Protein AF-A0A839JW70-F1 (afdb_monomer_lite)

pLDDT: mean 85.06, std 14.07, range [29.72, 97.31]

Secondary structure (DSSP, 8-state):
-----HHHHHHHHHHHHHHHHHHHHHHHHH---HHHHHHHHHHHHHHHHHHHHHHH-BHHHHHHHHHHHHHHHHHHHHHHHH-TT-SSS---HHHHHHHHHHHHHHHHHHHHHHHH-SSS--B-HHHHHHHHHHHHHHHHHHHHHHHHH-TTS-TTT-----SS-B-STTHHHHHHHHHHHTTSS-HHHHHHHHHHHHHTTHHHHHHHHHHTTTS-HHHHHHHHHHHHHHHHHHHHHH-GGG-BHHHHHHHHHHHHHHHHHHHHHHHHHHHHHSS-TT--TT-----------

Structure (mmCIF, N/CA/C/O backbone):
data_AF-A0A839JW70-F1
#
_entry.id   AF-A0A8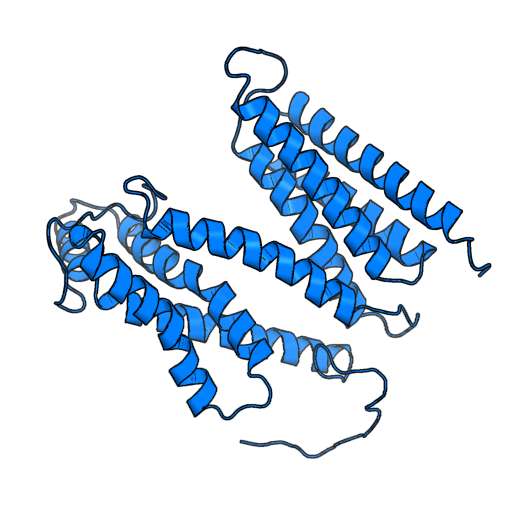39JW70-F1
#
loop_
_atom_site.group_PDB
_atom_site.id
_atom_site.type_symbol
_atom_site.label_atom_id
_atom_site.label_alt_id
_atom_site.label_comp_id
_atom_site.label_asym_id
_atom_site.label_entity_id
_atom_site.label_seq_id
_atom_site.pdbx_PDB_ins_code
_atom_site.Cartn_x
_atom_site.Cartn_y
_atom_site.Cartn_z
_atom_site.occupancy
_atom_site.B_iso_or_equiv
_atom_site.auth_seq_id
_atom_site.auth_comp_id
_atom_site.auth_asym_id
_atom_site.auth_atom_id
_atom_site.pdbx_PDB_model_num
ATOM 1 N N . MET A 1 1 ? -18.162 10.474 32.144 1.00 51.53 1 MET A N 1
ATOM 2 C CA . MET A 1 1 ? -18.052 11.049 30.786 1.00 51.53 1 MET A CA 1
ATOM 3 C C . MET A 1 1 ? -19.454 11.192 30.215 1.00 51.53 1 MET A C 1
ATOM 5 O O . MET A 1 1 ? -20.173 10.204 30.162 1.00 51.53 1 MET A O 1
ATOM 9 N N . GLN A 1 2 ? -19.886 12.413 29.899 1.00 44.72 2 GLN A N 1
ATOM 10 C CA . GLN A 1 2 ? -21.220 12.682 29.351 1.00 44.72 2 GLN A CA 1
ATOM 11 C C . GLN A 1 2 ? -21.237 12.255 27.878 1.00 44.72 2 GLN A C 1
ATOM 13 O O . GLN A 1 2 ? -20.408 12.720 27.097 1.00 44.72 2 GLN A O 1
ATOM 18 N N . ARG A 1 3 ? -22.146 11.348 27.505 1.00 52.59 3 ARG A N 1
ATOM 19 C CA . ARG A 1 3 ? -22.308 10.886 26.121 1.00 52.59 3 ARG A CA 1
ATOM 20 C C . ARG A 1 3 ? -22.764 12.084 25.281 1.00 52.59 3 ARG A C 1
ATOM 22 O O . ARG A 1 3 ? -23.887 12.556 25.452 1.00 52.59 3 ARG A O 1
ATOM 29 N N . ARG A 1 4 ? -21.869 12.628 24.451 1.00 64.06 4 ARG A N 1
ATOM 30 C CA . ARG A 1 4 ? -22.200 13.730 23.536 1.00 64.06 4 ARG A CA 1
ATOM 31 C C . ARG A 1 4 ? -23.299 13.289 22.577 1.00 64.06 4 ARG A C 1
ATOM 33 O O . ARG A 1 4 ? -23.389 12.114 22.225 1.00 64.06 4 ARG A O 1
ATOM 40 N N . THR A 1 5 ? -24.142 14.228 22.161 1.00 72.44 5 THR A N 1
ATOM 41 C CA . THR A 1 5 ? -25.184 13.930 21.175 1.00 72.44 5 THR A CA 1
ATOM 42 C C . THR A 1 5 ? -24.539 13.628 19.820 1.00 72.44 5 THR A C 1
ATOM 44 O O . THR A 1 5 ? -23.489 14.183 19.490 1.00 72.44 5 THR A O 1
ATOM 47 N N . ASN A 1 6 ? -25.174 12.782 19.004 1.00 75.81 6 ASN A N 1
ATOM 48 C CA . ASN A 1 6 ? -24.667 12.422 17.669 1.00 75.81 6 ASN A CA 1
ATOM 49 C C . ASN A 1 6 ? -24.365 13.660 16.797 1.00 75.81 6 ASN A C 1
ATOM 51 O O . ASN A 1 6 ? -23.415 13.660 16.018 1.00 75.81 6 ASN A O 1
ATOM 55 N N . ILE A 1 7 ? -25.117 14.750 16.994 1.00 79.88 7 ILE A N 1
ATOM 56 C CA . ILE A 1 7 ? -24.915 16.039 16.317 1.00 79.88 7 ILE A CA 1
ATOM 57 C C . ILE A 1 7 ? -23.560 16.661 16.687 1.00 79.88 7 ILE A C 1
ATOM 59 O O . ILE A 1 7 ? -22.832 17.115 15.811 1.00 79.88 7 ILE A O 1
ATOM 63 N N . GLN A 1 8 ? -23.182 16.653 17.969 1.00 86.12 8 GLN A N 1
ATOM 64 C CA . GLN A 1 8 ? -21.904 17.216 18.419 1.00 86.12 8 GLN A CA 1
ATOM 65 C C . GLN A 1 8 ? -20.706 16.446 17.851 1.00 86.12 8 GLN A C 1
ATOM 67 O O . GLN A 1 8 ? -19.696 17.054 17.502 1.00 86.12 8 GLN A O 1
ATOM 72 N N . VAL A 1 9 ? -20.823 15.120 17.742 1.00 86.06 9 VAL A N 1
ATOM 73 C CA . VAL A 1 9 ? -19.782 14.265 17.155 1.00 86.06 9 VAL A CA 1
ATOM 74 C C . VAL A 1 9 ? -19.648 14.535 15.655 1.00 86.06 9 VAL A C 1
ATOM 76 O O . VAL A 1 9 ? -18.539 14.766 15.181 1.00 86.06 9 VAL A O 1
ATOM 79 N N . SER A 1 10 ? -20.763 14.610 14.921 1.00 89.81 10 SER A N 1
ATOM 80 C CA . SER A 1 10 ? -20.747 14.925 13.487 1.00 89.81 10 SER A CA 1
ATOM 81 C C . SER A 1 10 ? -20.140 16.300 13.196 1.00 89.81 10 SER A C 1
ATOM 83 O O . SER A 1 10 ? -19.299 16.425 12.307 1.00 89.81 10 SER A O 1
ATOM 85 N N . SER A 1 11 ? -20.518 17.334 13.954 1.00 92.38 11 SER A N 1
ATOM 86 C CA . SER A 1 11 ? -19.951 18.679 13.788 1.00 92.38 11 SER A CA 1
ATOM 87 C C . SER A 1 11 ? -18.450 18.708 14.078 1.00 92.38 11 SER A C 1
ATOM 89 O O . SER A 1 11 ? -17.699 19.397 13.390 1.00 92.38 11 SER A O 1
ATOM 91 N N . MET A 1 12 ? -17.994 17.934 15.066 1.00 92.56 12 MET A N 1
ATOM 92 C CA . MET A 1 12 ? -16.574 17.812 15.389 1.00 92.56 12 MET A CA 1
ATOM 93 C C . MET A 1 12 ? -15.779 17.136 14.267 1.00 92.56 12 MET A C 1
ATOM 95 O O . MET A 1 12 ? -14.689 17.604 13.944 1.00 92.56 12 MET A O 1
ATOM 99 N N . ILE A 1 13 ? -16.321 16.081 13.648 1.00 94.12 13 ILE A N 1
ATOM 100 C CA . ILE A 1 13 ? -15.693 15.412 12.497 1.00 94.12 13 ILE A CA 1
ATOM 101 C C . ILE A 1 13 ? -15.487 16.409 11.357 1.00 94.12 13 ILE A C 1
ATOM 103 O O . ILE A 1 13 ? -14.380 16.515 10.829 1.00 94.12 13 ILE A O 1
ATOM 107 N N . ILE A 1 14 ? -16.523 17.177 11.011 1.00 94.94 14 ILE A N 1
ATOM 108 C CA . ILE A 1 14 ? -16.453 18.174 9.937 1.00 94.94 14 ILE A CA 1
ATOM 109 C C . ILE A 1 14 ? -15.406 19.242 10.267 1.00 94.94 14 ILE A C 1
ATOM 111 O O . ILE A 1 14 ? -14.529 19.515 9.449 1.00 94.94 14 ILE A O 1
ATOM 115 N N . LEU A 1 15 ? -15.451 19.806 11.477 1.00 96.00 15 LEU A N 1
ATOM 116 C CA . LEU A 1 15 ? -14.529 20.858 11.905 1.00 96.00 15 LEU A CA 1
ATOM 117 C C . LEU A 1 15 ? -13.069 20.395 11.867 1.00 96.00 15 LEU A C 1
ATOM 119 O O . LEU A 1 15 ? -12.219 21.097 11.322 1.00 96.00 15 LEU A O 1
ATOM 123 N N . LEU A 1 16 ? -12.776 19.211 12.412 1.00 96.19 16 LEU A N 1
ATOM 124 C CA . LEU A 1 16 ? -11.417 18.673 12.411 1.00 96.19 16 LEU A CA 1
ATOM 125 C C . LEU A 1 16 ? -10.952 18.320 10.999 1.00 96.19 16 LEU A C 1
ATOM 127 O O . LEU A 1 16 ? -9.794 18.549 10.680 1.00 96.19 16 LEU A O 1
ATOM 131 N N . SER A 1 17 ? -11.842 17.843 10.129 1.00 96.88 17 SER A N 1
ATOM 132 C CA . SER A 1 17 ? -11.479 17.558 8.738 1.00 96.88 17 SER A CA 1
ATOM 133 C C . SER A 1 17 ? -11.143 18.829 7.955 1.00 96.88 17 SER A C 1
ATOM 135 O O . SER A 1 17 ? -10.157 18.850 7.221 1.00 96.88 17 SER A O 1
ATOM 137 N N . ILE A 1 18 ? -11.919 19.906 8.137 1.00 96.19 18 ILE A N 1
ATOM 138 C CA . ILE A 1 18 ? -11.628 21.219 7.536 1.00 96.19 18 ILE A CA 1
ATOM 139 C C . ILE A 1 18 ? -10.280 21.739 8.040 1.00 96.19 18 ILE A C 1
ATOM 141 O O . ILE A 1 18 ? -9.459 22.178 7.237 1.00 96.19 18 ILE A O 1
ATOM 145 N N . LEU A 1 19 ? -10.033 21.653 9.351 1.00 96.88 19 LEU A N 1
ATOM 146 C CA . LEU A 1 19 ? -8.768 22.066 9.956 1.00 96.88 19 LEU A CA 1
ATOM 147 C C . LEU A 1 19 ? -7.580 21.293 9.365 1.00 96.88 19 LEU A C 1
ATOM 149 O O . LEU A 1 19 ? -6.588 21.908 8.977 1.00 96.88 19 LEU A O 1
ATOM 153 N N . THR A 1 20 ? -7.695 19.968 9.251 1.00 97.31 20 THR A N 1
ATOM 154 C CA . THR A 1 20 ? -6.671 19.107 8.648 1.00 97.31 20 THR A CA 1
ATOM 155 C C . THR A 1 20 ? -6.370 19.521 7.215 1.00 97.31 20 THR A C 1
ATOM 157 O O . THR A 1 20 ? -5.212 19.778 6.892 1.00 97.31 20 THR A O 1
ATOM 160 N N . ILE A 1 21 ? -7.394 19.637 6.366 1.00 96.69 21 ILE A N 1
ATOM 161 C CA . ILE A 1 21 ? -7.220 20.002 4.955 1.00 96.69 21 ILE A CA 1
ATOM 162 C C . ILE A 1 21 ? -6.595 21.391 4.823 1.00 96.69 21 ILE A C 1
ATOM 164 O O . ILE A 1 21 ? -5.654 21.567 4.049 1.00 96.69 21 ILE A O 1
ATOM 168 N N . LEU A 1 22 ? -7.066 22.365 5.604 1.00 96.06 22 LEU A N 1
ATOM 169 C CA . LEU A 1 22 ? -6.528 23.720 5.578 1.00 96.06 22 LEU A CA 1
ATOM 170 C C . LEU A 1 22 ? -5.039 23.709 5.927 1.00 96.06 22 LEU A C 1
ATOM 172 O O . LEU A 1 22 ? -4.236 24.232 5.161 1.00 96.06 22 LEU A O 1
ATOM 176 N N . ILE A 1 23 ? -4.650 23.066 7.030 1.00 96.31 23 ILE A N 1
ATOM 177 C CA . ILE A 1 23 ? -3.244 22.994 7.445 1.00 96.31 23 ILE A CA 1
ATOM 178 C C . ILE A 1 23 ? -2.396 22.278 6.387 1.00 96.31 23 ILE A C 1
ATOM 180 O O . ILE A 1 23 ? -1.310 22.755 6.058 1.00 96.31 23 ILE A O 1
ATOM 184 N N . GLN A 1 24 ? -2.881 21.170 5.823 1.00 95.81 24 GLN A N 1
ATOM 185 C CA . GLN A 1 24 ? -2.153 20.388 4.820 1.00 95.81 24 GLN A CA 1
ATOM 186 C C . GLN A 1 24 ? -1.870 21.193 3.551 1.00 95.81 24 GLN A C 1
ATOM 188 O O . GLN A 1 24 ? -0.721 21.267 3.115 1.00 95.81 24 GLN A O 1
ATOM 193 N N . PHE A 1 25 ? -2.887 21.841 2.980 1.00 93.38 25 PHE A N 1
ATOM 194 C CA . PHE A 1 25 ? -2.728 22.583 1.729 1.00 93.38 25 PHE A CA 1
ATOM 195 C C . PHE A 1 25 ? -2.092 23.966 1.921 1.00 93.38 25 PHE A C 1
ATOM 197 O O . PHE A 1 25 ? -1.374 24.425 1.036 1.00 93.38 25 PHE A O 1
ATOM 204 N N . VAL A 1 26 ? -2.238 24.596 3.093 1.00 93.56 26 VAL A N 1
ATOM 205 C CA . VAL A 1 26 ? -1.434 25.775 3.463 1.00 93.56 26 VAL A CA 1
ATOM 206 C C . VAL A 1 26 ? 0.042 25.394 3.568 1.00 93.56 26 VAL A C 1
ATOM 208 O O . VAL A 1 26 ? 0.897 26.069 3.002 1.00 93.56 26 VAL A O 1
ATOM 211 N N . THR A 1 27 ? 0.356 24.277 4.226 1.00 93.25 27 THR A N 1
ATOM 212 C CA . THR A 1 27 ? 1.735 23.774 4.301 1.00 93.25 27 THR A CA 1
ATOM 213 C C . THR A 1 27 ? 2.285 23.470 2.910 1.00 93.25 27 THR A C 1
ATOM 215 O O . THR A 1 27 ? 3.408 23.853 2.594 1.00 93.25 27 THR A O 1
ATOM 218 N N . TYR A 1 28 ? 1.485 22.828 2.061 1.00 92.25 28 TYR A N 1
ATOM 219 C CA . TYR A 1 28 ? 1.843 22.564 0.672 1.00 92.25 28 TYR A CA 1
ATOM 220 C C . TYR A 1 28 ? 2.143 23.845 -0.120 1.00 92.25 28 TYR A C 1
ATOM 222 O O . TYR A 1 28 ? 3.075 23.869 -0.916 1.00 92.25 28 TYR A O 1
ATOM 230 N N . TYR A 1 29 ? 1.377 24.913 0.108 1.00 90.62 29 TYR A N 1
ATOM 231 C CA . TYR A 1 29 ? 1.573 26.192 -0.570 1.00 90.62 29 TYR A CA 1
ATOM 232 C C . TYR A 1 29 ? 2.870 26.900 -0.141 1.00 90.62 29 TYR A C 1
ATOM 234 O O . TYR A 1 29 ? 3.569 27.470 -0.976 1.00 90.62 29 TYR A O 1
ATOM 242 N N . PHE A 1 30 ? 3.206 26.872 1.153 1.00 90.88 30 PHE A N 1
ATOM 243 C CA . PHE A 1 30 ? 4.349 27.624 1.685 1.00 90.88 30 PHE A CA 1
ATOM 244 C C . PHE A 1 30 ? 5.687 26.878 1.625 1.00 90.88 30 PHE A C 1
ATOM 246 O O . PHE A 1 30 ? 6.734 27.522 1.537 1.00 90.88 30 PHE A O 1
ATOM 253 N N . PHE A 1 31 ? 5.690 25.546 1.698 1.00 90.19 31 PHE A N 1
ATOM 254 C CA . PHE A 1 31 ? 6.922 24.762 1.773 1.00 90.19 31 PHE A CA 1
ATOM 255 C C . PHE A 1 31 ? 7.213 24.034 0.464 1.00 90.19 31 PHE A C 1
ATOM 257 O O . PHE A 1 31 ? 6.394 23.277 -0.033 1.00 90.19 31 PHE A O 1
ATOM 264 N N . ALA A 1 32 ? 8.438 24.174 -0.046 1.00 83.81 32 ALA A N 1
ATOM 265 C CA . ALA A 1 32 ? 8.888 23.430 -1.226 1.00 83.81 32 ALA A CA 1
ATOM 266 C C . ALA A 1 32 ? 9.328 21.983 -0.911 1.00 83.81 32 ALA A C 1
ATOM 268 O O . ALA A 1 32 ? 9.420 21.148 -1.808 1.00 83.81 32 ALA A O 1
ATOM 269 N N . SER A 1 33 ? 9.641 21.672 0.354 1.00 91.62 33 SER A N 1
ATOM 270 C CA . SER A 1 33 ? 10.184 20.365 0.747 1.00 91.62 33 SER A CA 1
ATOM 271 C C . SER A 1 33 ? 9.086 19.331 0.995 1.00 91.62 33 SER A C 1
ATOM 273 O O . SER A 1 33 ? 8.290 19.469 1.928 1.00 91.62 33 SER A O 1
ATOM 275 N N . TYR A 1 34 ? 9.116 18.236 0.229 1.00 91.06 34 TYR A N 1
ATOM 276 C CA . TYR A 1 34 ? 8.180 17.113 0.362 1.00 91.06 34 TYR A CA 1
ATOM 277 C C . TYR A 1 34 ? 8.182 16.485 1.762 1.00 91.06 34 TYR A C 1
ATOM 279 O O . TYR A 1 34 ? 7.128 16.122 2.278 1.00 91.06 34 TYR A O 1
ATOM 287 N N . ILE A 1 35 ? 9.349 16.414 2.409 1.00 92.44 35 ILE A N 1
ATOM 288 C CA . ILE A 1 35 ? 9.501 15.804 3.739 1.00 92.44 35 ILE A CA 1
ATOM 289 C C . ILE A 1 35 ? 8.739 16.612 4.794 1.00 92.44 35 ILE A C 1
ATOM 291 O O . ILE A 1 35 ? 8.055 16.038 5.638 1.00 92.44 35 ILE A O 1
ATOM 295 N N . ILE A 1 36 ? 8.828 17.943 4.729 1.00 93.50 36 ILE A N 1
ATOM 296 C CA . ILE A 1 36 ? 8.153 18.838 5.678 1.00 93.50 36 ILE A CA 1
ATOM 297 C C . ILE A 1 36 ? 6.636 18.758 5.474 1.00 93.50 36 ILE A C 1
ATOM 299 O O . ILE A 1 36 ? 5.899 18.606 6.448 1.00 93.50 36 ILE A O 1
ATOM 303 N N . ILE A 1 37 ? 6.175 18.790 4.217 1.00 93.94 37 ILE A N 1
ATOM 304 C CA . ILE A 1 37 ? 4.749 18.683 3.878 1.00 93.94 37 ILE A CA 1
ATOM 305 C C . ILE A 1 37 ? 4.163 17.384 4.436 1.00 93.94 37 ILE A C 1
ATOM 307 O O . ILE A 1 37 ? 3.151 17.410 5.140 1.00 93.94 37 ILE A O 1
ATOM 311 N N . TRP A 1 38 ? 4.798 16.247 4.150 1.00 95.00 38 TRP A N 1
ATOM 312 C CA . TRP A 1 38 ? 4.330 14.943 4.614 1.00 95.00 38 TRP A CA 1
ATOM 313 C C . TRP A 1 38 ? 4.431 14.795 6.132 1.00 95.00 38 TRP A C 1
ATOM 315 O O . TRP A 1 38 ? 3.501 14.283 6.750 1.00 95.00 38 TRP A O 1
ATOM 325 N N . GLY A 1 39 ? 5.499 15.304 6.750 1.00 95.62 39 GLY A N 1
ATOM 326 C CA . GLY A 1 39 ? 5.667 15.291 8.202 1.00 95.62 39 GLY A CA 1
ATOM 327 C C . GLY A 1 39 ? 4.553 16.049 8.926 1.00 95.62 39 GLY A C 1
ATOM 328 O O . GLY A 1 39 ? 3.911 15.495 9.818 1.00 95.62 39 GLY A O 1
ATOM 329 N N . ILE A 1 40 ? 4.263 17.285 8.505 1.00 95.69 40 ILE A N 1
ATOM 330 C CA . ILE A 1 40 ? 3.178 18.088 9.090 1.00 95.69 40 ILE A CA 1
ATOM 331 C C . ILE A 1 40 ? 1.822 17.429 8.827 1.00 95.69 40 ILE A C 1
ATOM 333 O O . ILE A 1 40 ? 1.024 17.309 9.756 1.00 95.69 40 ILE A O 1
ATOM 337 N N . SER A 1 41 ? 1.583 16.942 7.602 1.00 96.31 41 SER A N 1
ATOM 338 C CA . SER A 1 41 ? 0.336 16.256 7.225 1.00 96.31 41 SER A CA 1
ATOM 339 C C . SER A 1 41 ? 0.068 15.021 8.088 1.00 96.31 41 SER A C 1
ATOM 341 O O . SER A 1 41 ? -1.070 14.781 8.494 1.00 96.31 41 SER A O 1
ATOM 343 N N . LEU A 1 42 ? 1.118 14.260 8.401 1.00 97.00 42 LEU A N 1
ATOM 344 C CA . LEU A 1 42 ? 1.040 13.085 9.259 1.00 97.00 42 LEU A CA 1
ATOM 345 C C . LEU A 1 42 ? 0.737 13.480 10.707 1.00 97.00 42 LEU A C 1
ATOM 347 O O . LEU A 1 42 ? -0.184 12.928 11.304 1.00 97.00 42 LEU A O 1
ATOM 351 N N . ILE A 1 43 ? 1.450 14.469 11.255 1.00 96.81 43 ILE A N 1
ATOM 352 C CA . ILE A 1 43 ? 1.246 14.937 12.633 1.00 96.81 43 ILE A CA 1
ATOM 353 C C . ILE A 1 43 ? -0.185 15.442 12.835 1.00 96.81 43 ILE A C 1
ATOM 355 O O . ILE A 1 43 ? -0.852 15.004 13.773 1.00 96.81 43 ILE A O 1
ATOM 359 N N . ILE A 1 44 ? -0.685 16.317 11.954 1.00 97.06 44 ILE A N 1
ATOM 360 C CA . ILE A 1 44 ? -2.045 16.855 12.096 1.00 97.06 44 ILE A CA 1
ATOM 361 C C . ILE A 1 44 ? -3.094 15.746 11.988 1.00 97.06 44 ILE A C 1
ATOM 363 O O . ILE A 1 44 ? -4.007 15.686 12.811 1.00 97.06 44 ILE A O 1
ATOM 367 N N . SER A 1 45 ? -2.919 14.803 11.054 1.00 96.50 45 SER A N 1
ATOM 368 C CA . SER A 1 45 ? -3.840 13.677 10.903 1.00 96.50 45 SER A CA 1
ATOM 369 C C . SER A 1 45 ? -3.863 12.778 12.142 1.00 96.50 45 SER A C 1
ATOM 371 O O . SER A 1 45 ? -4.937 12.345 12.557 1.00 96.50 45 SER A O 1
ATOM 373 N N . LEU A 1 46 ? -2.706 12.518 12.760 1.00 96.12 46 LEU A N 1
ATOM 374 C CA . LEU A 1 46 ? -2.615 11.728 13.991 1.00 96.12 46 LEU A CA 1
ATOM 375 C C . LEU A 1 46 ? -3.264 12.442 15.183 1.00 96.12 46 LEU A C 1
ATOM 377 O O . LEU A 1 46 ? -4.008 11.811 15.932 1.00 96.12 46 LEU A O 1
ATOM 381 N N . ILE A 1 47 ? -3.024 13.748 15.347 1.00 95.88 47 ILE A N 1
ATOM 382 C CA . ILE A 1 47 ? -3.611 14.545 16.435 1.00 95.88 47 ILE A CA 1
ATOM 383 C C . ILE A 1 47 ? -5.135 14.573 16.311 1.00 95.88 47 ILE A C 1
ATOM 385 O O . ILE A 1 47 ? -5.835 14.261 17.274 1.00 95.88 47 ILE A O 1
ATOM 389 N N . CYS A 1 48 ? -5.663 14.898 15.130 1.00 95.19 48 CYS A N 1
ATOM 390 C CA . CYS A 1 48 ? -7.104 14.945 14.895 1.00 95.19 48 CYS A CA 1
ATOM 391 C C . CYS A 1 48 ? -7.756 13.568 15.081 1.00 95.19 48 CYS A C 1
ATOM 393 O O . CYS A 1 48 ? -8.790 13.475 15.741 1.00 95.19 48 CYS A O 1
ATOM 395 N N . CYS A 1 49 ? -7.127 12.497 14.582 1.00 93.69 49 CYS A N 1
ATOM 396 C CA . CYS A 1 49 ? -7.603 11.128 14.785 1.00 93.69 49 CYS A CA 1
ATOM 397 C C . CYS A 1 49 ? -7.634 10.751 16.274 1.00 93.69 49 CYS A C 1
ATOM 399 O O . CYS A 1 49 ? -8.631 10.217 16.758 1.00 93.69 49 CYS A O 1
ATOM 401 N N . HIS A 1 50 ? -6.587 11.094 17.030 1.00 92.62 50 HIS A N 1
ATOM 402 C CA . HIS A 1 50 ? -6.538 10.845 18.468 1.00 92.62 50 HIS A CA 1
ATOM 403 C C . HIS A 1 50 ? -7.626 11.606 19.233 1.00 92.62 50 HIS A C 1
ATOM 405 O O . HIS A 1 50 ? -8.330 11.008 20.044 1.00 92.62 50 HIS A O 1
ATOM 411 N N . LEU A 1 51 ? -7.810 12.896 18.938 1.00 92.00 51 LEU A N 1
ATOM 412 C CA . LEU A 1 51 ? -8.851 13.719 19.557 1.00 92.00 51 LEU A CA 1
ATOM 413 C C . LEU A 1 51 ? -10.258 13.184 19.268 1.00 92.00 51 LEU A C 1
ATOM 415 O O . LEU A 1 51 ? -11.096 13.162 20.169 1.00 92.00 51 LEU A O 1
ATOM 419 N N . LEU A 1 52 ? -10.520 12.742 18.034 1.00 91.69 52 LEU A N 1
ATOM 420 C CA . LEU A 1 52 ? -11.803 12.145 17.656 1.00 91.69 52 LEU A CA 1
ATOM 421 C C . LEU A 1 52 ? -12.081 10.865 18.429 1.00 91.69 52 LEU A C 1
ATOM 423 O O . LEU A 1 52 ? -13.187 10.680 18.941 1.00 91.69 52 LEU A O 1
ATOM 427 N N . LEU A 1 53 ? -11.073 10.006 18.534 1.00 89.25 53 LEU A N 1
ATOM 428 C CA . LEU A 1 53 ? -11.201 8.713 19.180 1.00 89.25 53 LEU A CA 1
ATOM 429 C C . LEU A 1 53 ? -11.472 8.847 20.686 1.00 89.25 53 LEU A C 1
ATOM 431 O O . LEU A 1 53 ? -12.372 8.190 21.205 1.00 89.25 53 LEU A O 1
ATOM 435 N N . GLU A 1 54 ? -10.760 9.745 21.374 1.00 87.62 54 GLU A N 1
ATOM 436 C CA . GLU A 1 54 ? -10.960 10.009 22.809 1.00 87.62 54 GLU A CA 1
ATOM 437 C C . GLU A 1 54 ? -12.326 10.643 23.113 1.00 87.62 54 GLU A C 1
ATOM 439 O O . GLU A 1 54 ? -12.911 10.399 24.167 1.00 87.62 54 GLU A O 1
ATOM 444 N N . GLN A 1 55 ? -12.859 11.460 22.200 1.00 86.62 55 GLN A N 1
ATOM 445 C CA . GLN A 1 55 ? -14.123 12.168 22.429 1.00 86.62 55 GLN A CA 1
ATOM 446 C C . GLN A 1 55 ? -15.361 11.364 22.025 1.00 86.62 55 GLN A C 1
ATOM 448 O O . GLN A 1 55 ? -16.420 11.541 22.629 1.00 86.62 55 GLN A O 1
ATOM 453 N N . SER A 1 56 ? -15.257 10.518 20.999 1.00 85.56 56 SER A N 1
ATOM 454 C CA . SER A 1 56 ? -16.383 9.730 20.485 1.00 85.56 56 SER A CA 1
ATOM 455 C C . SER A 1 56 ? -16.488 8.336 21.098 1.00 85.56 56 SER A C 1
ATOM 457 O O . SER A 1 56 ? -17.590 7.794 21.151 1.00 85.56 56 SER A O 1
ATOM 459 N N . VAL A 1 57 ? -15.363 7.760 21.546 1.00 84.81 57 VAL A N 1
ATOM 460 C CA . VAL A 1 57 ? -15.266 6.359 21.992 1.00 84.81 57 VAL A CA 1
ATOM 461 C C . VAL A 1 57 ? -15.789 5.381 20.918 1.00 84.81 57 VAL A C 1
ATOM 463 O O . VAL A 1 57 ? -16.293 4.308 21.230 1.00 84.81 57 VAL A O 1
ATOM 466 N N . ASN A 1 58 ? -15.671 5.733 19.631 1.00 87.69 58 ASN A N 1
ATOM 467 C CA . ASN A 1 58 ? -16.049 4.858 18.520 1.00 87.69 58 ASN A CA 1
ATOM 468 C C . ASN A 1 58 ? -15.080 5.019 17.334 1.00 87.69 58 ASN A C 1
ATOM 470 O O . ASN A 1 58 ? -14.856 6.136 16.855 1.00 87.69 58 ASN A O 1
ATOM 474 N N . TYR A 1 59 ? -14.538 3.900 16.837 1.00 89.19 59 TYR A N 1
ATOM 475 C CA . TYR A 1 59 ? -13.635 3.889 15.682 1.00 89.19 59 TYR A CA 1
ATOM 476 C C . TYR A 1 59 ? -14.309 4.323 14.370 1.00 89.19 59 TYR A C 1
ATOM 478 O O . TYR A 1 59 ? -13.627 4.859 13.497 1.00 89.19 59 TYR A O 1
ATOM 486 N N . ASP A 1 60 ? -15.628 4.170 14.214 1.00 88.75 60 ASP A N 1
ATOM 487 C CA . ASP A 1 60 ? -16.348 4.599 13.004 1.00 88.75 60 ASP A CA 1
ATOM 488 C C . ASP A 1 60 ? -16.210 6.111 12.754 1.00 88.75 60 ASP A C 1
ATOM 490 O O . ASP A 1 60 ? -16.099 6.558 11.614 1.00 88.75 60 ASP A O 1
ATOM 494 N N . THR A 1 61 ? -16.085 6.916 13.812 1.00 91.62 61 THR A N 1
ATOM 495 C CA . THR A 1 61 ? -15.856 8.363 13.664 1.00 91.62 61 THR A CA 1
ATOM 496 C C . THR A 1 61 ? -14.504 8.685 13.026 1.00 91.62 61 THR A C 1
ATOM 498 O O . THR A 1 61 ? -14.401 9.620 12.229 1.00 91.62 61 THR A O 1
ATOM 501 N N . CYS A 1 62 ? -13.474 7.883 13.309 1.00 93.19 62 CYS A N 1
ATOM 502 C CA . CYS A 1 62 ? -12.167 7.996 12.669 1.00 93.19 62 CYS A CA 1
ATOM 503 C C . CYS A 1 62 ? -12.234 7.586 11.193 1.00 93.19 62 CYS A C 1
ATOM 505 O O . CYS A 1 62 ? -11.552 8.193 10.366 1.00 93.19 62 CYS A O 1
ATOM 507 N N . PHE A 1 63 ? -13.084 6.613 10.840 1.00 94.75 63 PHE A N 1
ATOM 508 C CA . PHE A 1 63 ? -13.344 6.265 9.439 1.00 94.75 63 PHE A CA 1
ATOM 509 C C . PHE A 1 63 ? -14.022 7.422 8.699 1.00 94.75 63 PHE A C 1
ATOM 511 O O . PHE A 1 63 ? -13.545 7.824 7.640 1.00 94.75 63 PHE A O 1
ATOM 518 N N . GLN A 1 64 ? -15.077 8.006 9.276 1.00 94.56 64 GLN A N 1
ATOM 519 C CA . GLN A 1 64 ? -15.787 9.155 8.697 1.00 94.56 64 GLN A CA 1
ATOM 520 C C . GLN A 1 64 ? -14.863 10.367 8.489 1.00 94.56 64 GLN A C 1
ATOM 522 O O . GLN A 1 64 ? -14.933 11.046 7.467 1.00 94.56 64 GLN A O 1
ATOM 527 N N . TYR A 1 65 ? -13.948 10.612 9.424 1.00 96.06 65 TYR A N 1
ATOM 528 C CA . TYR A 1 65 ? -12.906 11.626 9.276 1.00 96.06 65 TYR A CA 1
ATOM 529 C C . TYR A 1 65 ? -11.908 11.296 8.150 1.00 96.06 65 TYR A C 1
ATOM 531 O O . TYR A 1 65 ? -11.616 12.146 7.302 1.00 96.06 65 TYR A O 1
ATOM 539 N N . SER A 1 66 ? -11.405 10.058 8.101 1.00 96.06 66 SER A N 1
ATOM 540 C CA . SER A 1 66 ? -10.440 9.631 7.080 1.00 96.06 66 SER A CA 1
ATOM 541 C C . SER A 1 66 ? -11.038 9.695 5.673 1.00 96.06 66 SER A C 1
ATOM 543 O O . SER A 1 66 ? -10.407 10.229 4.765 1.00 96.06 66 SER A O 1
ATOM 545 N N . ILE A 1 67 ? -12.284 9.243 5.485 1.00 95.81 67 ILE A N 1
ATOM 546 C CA . ILE A 1 67 ? -12.938 9.299 4.173 1.00 95.81 67 ILE A CA 1
ATOM 547 C C . ILE A 1 67 ? -13.212 10.740 3.731 1.00 95.81 67 ILE A C 1
ATOM 549 O O . ILE A 1 67 ? -13.009 11.049 2.560 1.00 95.81 67 ILE A O 1
ATOM 553 N N . LEU A 1 68 ? -13.608 11.640 4.641 1.00 96.38 68 LEU A N 1
ATOM 554 C CA . LEU A 1 68 ? -13.870 13.040 4.295 1.00 96.38 68 LEU A CA 1
ATOM 555 C C . LEU A 1 68 ? -12.582 13.760 3.873 1.00 96.38 68 LEU A C 1
ATOM 557 O O . LEU A 1 68 ? -12.551 14.432 2.843 1.00 96.38 68 LEU A O 1
ATOM 561 N N . THR A 1 69 ? -11.504 13.588 4.641 1.00 96.50 69 THR A N 1
ATOM 562 C CA . THR A 1 69 ? -10.192 14.180 4.328 1.00 96.50 69 THR A CA 1
ATOM 563 C C . THR A 1 69 ? -9.584 13.592 3.053 1.00 96.50 69 THR A C 1
ATOM 565 O O . THR A 1 69 ? -9.102 14.341 2.202 1.00 96.50 69 THR A O 1
ATOM 568 N N . LEU A 1 70 ? -9.677 12.274 2.849 1.00 95.94 70 LEU A N 1
ATOM 569 C CA . LEU A 1 70 ? -9.269 11.631 1.601 1.00 95.94 70 LEU A CA 1
ATOM 570 C C . LEU A 1 70 ? -10.070 12.176 0.411 1.00 95.94 70 LEU A C 1
ATOM 572 O O . LEU A 1 70 ? -9.473 12.624 -0.565 1.00 95.94 70 LEU A O 1
ATOM 576 N N . PHE A 1 71 ? -11.399 12.215 0.506 1.00 95.94 71 PHE A N 1
ATOM 577 C CA . PHE A 1 71 ? -12.269 12.687 -0.570 1.00 95.94 71 PHE A CA 1
ATOM 578 C C . PHE A 1 71 ? -11.977 14.138 -0.965 1.00 95.94 71 PHE A C 1
ATOM 580 O O . PHE A 1 71 ? -11.770 14.424 -2.143 1.00 95.94 71 PHE A O 1
ATOM 587 N N . ILE A 1 72 ? -11.882 15.045 0.013 1.00 95.12 72 ILE A N 1
ATOM 588 C CA . ILE A 1 72 ? -11.570 16.456 -0.250 1.00 95.12 72 ILE A CA 1
ATOM 589 C C . ILE A 1 72 ? -10.172 16.592 -0.868 1.00 95.12 72 ILE A C 1
ATOM 591 O O . ILE A 1 72 ? -10.006 17.323 -1.843 1.00 95.12 72 ILE A O 1
ATOM 595 N N . SER A 1 73 ? -9.174 15.859 -0.360 1.00 95.00 73 SER A N 1
ATOM 596 C CA . SER A 1 73 ? -7.819 15.903 -0.925 1.00 95.00 73 SER A CA 1
ATOM 597 C C . SER A 1 73 ? -7.768 15.410 -2.375 1.00 95.00 73 SER A C 1
ATOM 599 O O . SER A 1 73 ? -7.085 16.016 -3.196 1.00 95.00 73 SER A O 1
ATOM 601 N N . LEU A 1 74 ? -8.546 14.380 -2.724 1.00 93.88 74 LEU A N 1
ATOM 602 C CA . LEU A 1 74 ? -8.652 13.880 -4.095 1.00 93.88 74 LEU A CA 1
ATOM 603 C C . LEU A 1 74 ? -9.351 14.871 -5.022 1.00 93.88 74 LEU A C 1
ATOM 605 O O . LEU A 1 74 ? -8.898 15.046 -6.149 1.00 93.88 74 LEU A O 1
ATOM 609 N N . ILE A 1 75 ? -10.405 15.554 -4.559 1.00 93.50 75 ILE A N 1
ATOM 610 C CA . ILE A 1 75 ? -11.042 16.625 -5.337 1.00 93.50 75 ILE A CA 1
ATOM 611 C C . ILE A 1 75 ? -10.020 17.711 -5.664 1.00 93.50 75 ILE A C 1
ATOM 613 O O . ILE A 1 75 ? -9.901 18.093 -6.825 1.00 93.50 75 ILE A O 1
ATOM 617 N N . ILE A 1 76 ? -9.252 18.172 -4.672 1.00 91.81 76 ILE A N 1
ATOM 618 C CA . ILE A 1 76 ? -8.233 19.205 -4.891 1.00 91.81 76 ILE A CA 1
ATOM 619 C C . ILE A 1 76 ? -7.190 18.717 -5.906 1.00 91.81 76 ILE A C 1
ATOM 621 O O . ILE A 1 76 ? -6.896 19.433 -6.856 1.00 91.81 76 ILE A O 1
ATOM 625 N N . ILE A 1 77 ? -6.701 17.479 -5.773 1.00 91.44 77 ILE A N 1
ATOM 626 C CA . ILE A 1 77 ? -5.750 16.870 -6.719 1.00 91.44 77 ILE A CA 1
ATOM 627 C C . ILE A 1 77 ? -6.306 16.856 -8.147 1.00 91.44 77 ILE A C 1
ATOM 629 O O . ILE A 1 77 ? -5.602 17.233 -9.081 1.00 91.44 77 ILE A O 1
ATOM 633 N N . VAL A 1 78 ? -7.556 16.420 -8.326 1.00 90.69 78 VAL A N 1
ATOM 634 C CA . VAL A 1 78 ? -8.199 16.330 -9.644 1.00 90.69 78 VAL A CA 1
ATOM 635 C C . VAL A 1 78 ? -8.394 17.718 -10.253 1.00 90.69 78 VAL A C 1
ATOM 637 O O . VAL A 1 78 ? -8.064 17.915 -11.420 1.00 90.69 78 VAL A O 1
ATOM 640 N N . LEU A 1 79 ? -8.876 18.688 -9.472 1.00 89.81 79 LEU A N 1
ATOM 641 C CA . LEU A 1 79 ? -9.047 20.067 -9.933 1.00 89.81 79 LEU A CA 1
ATOM 642 C C . LEU A 1 79 ? -7.705 20.676 -10.356 1.00 89.81 79 LEU A C 1
ATOM 644 O O . LEU A 1 79 ? -7.591 21.191 -11.465 1.00 89.81 79 LEU A O 1
ATOM 648 N N . THR A 1 80 ? -6.661 20.519 -9.537 1.00 88.50 80 THR A N 1
ATOM 649 C CA . THR A 1 80 ? -5.311 20.997 -9.869 1.00 88.50 80 THR A CA 1
ATOM 650 C C . THR A 1 80 ? -4.713 20.280 -11.085 1.00 88.50 80 THR A C 1
ATOM 652 O O . THR A 1 80 ? -3.952 20.878 -11.838 1.00 88.50 80 THR A O 1
ATOM 655 N N . TYR A 1 81 ? -5.051 19.008 -11.315 1.00 86.75 81 TYR A N 1
ATOM 656 C CA . TYR A 1 81 ? -4.579 18.269 -12.488 1.00 86.75 81 TYR A CA 1
ATOM 657 C C . TYR A 1 81 ? -5.178 18.794 -13.807 1.00 86.75 81 TYR A C 1
ATOM 659 O O . TYR A 1 81 ? -4.476 18.851 -14.820 1.00 86.75 81 TYR A O 1
ATOM 667 N N . PHE A 1 82 ? -6.463 19.169 -13.812 1.00 84.69 82 PHE A N 1
ATOM 668 C CA . PHE A 1 82 ? -7.137 19.695 -15.006 1.00 84.69 82 PHE A CA 1
ATOM 669 C C . PHE A 1 82 ? -6.816 21.169 -15.277 1.00 84.69 82 PHE A C 1
ATOM 671 O O . PHE A 1 82 ? -6.738 21.576 -16.437 1.00 84.69 82 PHE A O 1
ATOM 678 N N . GLU A 1 83 ? -6.580 21.958 -14.234 1.00 77.88 83 GLU A N 1
ATOM 679 C CA . GLU A 1 83 ? -6.225 23.375 -14.331 1.00 77.88 83 GLU A CA 1
ATOM 680 C C . GLU A 1 83 ? -4.721 23.577 -14.600 1.00 77.88 83 GLU A C 1
ATOM 682 O O . GLU A 1 83 ? -3.988 24.135 -13.785 1.00 77.88 83 GLU A O 1
ATOM 687 N N . LYS A 1 84 ? -4.248 23.133 -15.773 1.00 60.41 84 LYS A N 1
ATOM 688 C CA . LYS A 1 84 ? -2.826 23.156 -16.188 1.00 60.41 84 LYS A CA 1
ATOM 689 C C . LYS A 1 84 ? -2.141 24.541 -16.191 1.00 60.41 84 LYS A C 1
ATOM 691 O O . LYS A 1 84 ? -0.920 24.585 -16.327 1.00 60.41 84 LYS A O 1
ATOM 696 N N . ASP A 1 85 ? -2.881 25.639 -16.010 1.00 58.16 85 ASP A N 1
ATOM 697 C CA . ASP A 1 85 ? -2.431 27.003 -16.330 1.00 58.16 85 ASP A CA 1
ATOM 698 C C . ASP A 1 85 ? -2.269 27.975 -15.136 1.00 58.16 85 ASP A C 1
ATOM 700 O O . ASP A 1 85 ? -1.895 29.133 -15.351 1.00 58.16 85 ASP A O 1
ATOM 704 N N . TYR A 1 86 ? -2.479 27.570 -13.872 1.00 56.28 86 TYR A N 1
ATOM 705 C CA . TYR A 1 86 ? -2.427 28.518 -12.739 1.00 56.28 86 TYR A CA 1
ATOM 706 C C . TYR A 1 86 ? -1.247 28.350 -11.767 1.00 56.28 86 TYR A C 1
ATOM 708 O O . TYR A 1 86 ? -0.910 27.269 -11.296 1.00 56.28 86 TYR A O 1
ATOM 716 N N . ARG A 1 87 ? -0.676 29.505 -11.386 1.00 60.69 87 ARG A N 1
ATOM 717 C CA . ARG A 1 87 ? 0.428 29.703 -10.424 1.00 60.69 87 ARG A CA 1
ATOM 718 C C . ARG A 1 87 ? 0.075 29.410 -8.955 1.00 60.69 87 ARG A C 1
ATOM 720 O O . ARG A 1 87 ? 0.960 29.497 -8.112 1.00 60.69 87 ARG A O 1
ATOM 727 N N . LEU A 1 88 ? -1.194 29.141 -8.631 1.00 68.00 88 LEU A N 1
ATOM 728 C CA . LEU A 1 88 ? -1.668 29.053 -7.242 1.00 68.00 88 LEU A CA 1
ATOM 729 C C . LEU A 1 88 ? -1.218 27.768 -6.541 1.00 68.00 88 LEU A C 1
ATOM 731 O O . LEU A 1 88 ? -0.730 27.830 -5.419 1.00 68.00 88 LEU A O 1
ATOM 735 N N . LEU A 1 89 ? -1.359 26.612 -7.189 1.00 76.38 89 LEU A N 1
ATOM 736 C CA . LEU A 1 89 ? -0.955 25.321 -6.634 1.00 76.38 89 LEU A CA 1
ATOM 737 C C . LEU A 1 89 ? -0.363 24.469 -7.764 1.00 76.38 89 LEU A C 1
ATOM 739 O O . LEU A 1 89 ? -1.121 23.938 -8.570 1.00 76.38 89 LEU A O 1
ATOM 743 N N . PRO A 1 90 ? 0.970 24.330 -7.870 1.00 80.88 90 PRO A N 1
ATOM 744 C CA . PRO A 1 90 ? 1.558 23.485 -8.903 1.00 80.88 90 PRO A CA 1
ATOM 745 C C . PRO A 1 90 ? 1.200 22.023 -8.635 1.00 80.88 90 PRO A C 1
ATOM 747 O O . PRO A 1 90 ? 1.265 21.583 -7.490 1.00 80.88 90 PRO A O 1
ATOM 750 N N . PHE A 1 91 ? 0.861 21.249 -9.664 1.00 83.62 91 PHE A N 1
ATOM 751 C CA . PHE A 1 91 ? 0.667 19.807 -9.512 1.00 83.62 91 PHE A CA 1
ATOM 752 C C . PHE A 1 91 ? 2.020 19.120 -9.278 1.00 83.62 91 PHE A C 1
ATOM 754 O O . PHE A 1 91 ? 2.882 19.110 -10.157 1.00 83.62 91 PHE A O 1
ATOM 761 N N . THR A 1 92 ? 2.215 18.531 -8.096 1.00 85.75 92 THR A N 1
ATOM 762 C CA . THR A 1 92 ? 3.418 17.749 -7.771 1.00 85.75 92 THR A CA 1
ATOM 763 C C . THR A 1 92 ? 3.051 16.426 -7.108 1.00 85.75 92 THR A C 1
ATOM 765 O O . THR A 1 92 ? 1.979 16.277 -6.515 1.00 85.75 92 THR A O 1
ATOM 768 N N . GLY A 1 93 ? 3.978 15.463 -7.138 1.00 83.81 93 GLY A N 1
ATOM 769 C CA . GLY A 1 93 ? 3.810 14.174 -6.459 1.00 83.81 93 GLY A CA 1
ATOM 770 C C . GLY A 1 93 ? 3.587 14.285 -4.944 1.00 83.81 93 GLY A C 1
ATOM 771 O O . GLY A 1 93 ? 3.052 13.355 -4.341 1.00 83.81 93 GLY A O 1
ATOM 772 N N . ALA A 1 94 ? 3.915 15.423 -4.316 1.00 88.19 94 ALA A N 1
ATOM 773 C CA . ALA A 1 94 ? 3.644 15.630 -2.895 1.00 88.19 94 ALA A CA 1
ATOM 774 C C . ALA A 1 94 ? 2.147 15.603 -2.567 1.00 88.19 94 ALA A C 1
ATOM 776 O O . ALA A 1 94 ? 1.790 15.110 -1.497 1.00 88.19 94 ALA A O 1
ATOM 777 N N . MET A 1 95 ? 1.285 16.064 -3.483 1.00 90.56 95 MET A N 1
ATOM 778 C CA . MET A 1 95 ? -0.166 16.052 -3.280 1.00 90.56 95 MET A CA 1
ATOM 779 C C . MET A 1 95 ? -0.708 14.624 -3.159 1.00 90.56 95 MET A C 1
ATOM 781 O O . MET A 1 95 ? -1.504 14.338 -2.267 1.00 90.56 95 MET A O 1
ATOM 785 N N . ALA A 1 96 ? -0.217 13.703 -3.995 1.00 90.44 96 ALA A N 1
ATOM 786 C CA . A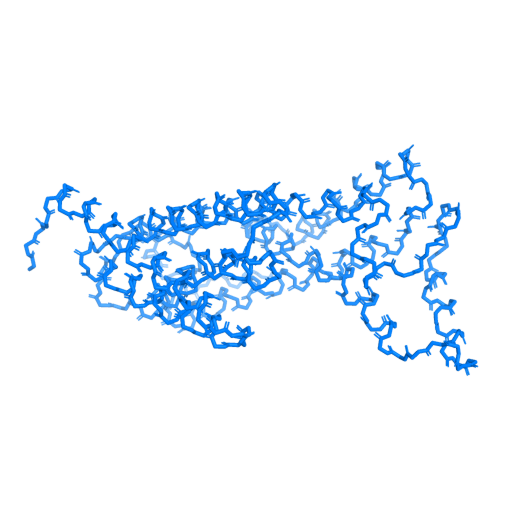LA A 1 96 ? -0.569 12.287 -3.891 1.00 90.44 96 ALA A CA 1
ATOM 787 C C . ALA A 1 96 ? -0.151 11.701 -2.529 1.00 90.44 96 ALA A C 1
ATOM 789 O O . ALA A 1 96 ? -0.886 10.910 -1.939 1.00 90.44 96 ALA A O 1
ATOM 790 N N . GLY A 1 97 ? 0.988 12.147 -1.986 1.00 91.75 97 GLY A N 1
ATOM 791 C CA . GLY A 1 97 ? 1.421 11.780 -0.638 1.00 91.75 97 GLY A CA 1
ATOM 792 C C . GLY A 1 97 ? 0.492 12.293 0.471 1.00 91.75 97 GLY A C 1
ATOM 793 O O . GLY A 1 97 ? 0.251 11.565 1.428 1.00 91.75 97 GLY A O 1
ATOM 794 N N . ILE A 1 98 ? -0.099 13.487 0.334 1.00 94.38 98 ILE A N 1
ATOM 795 C CA . ILE A 1 98 ? -1.103 13.999 1.290 1.00 94.38 98 ILE A CA 1
ATOM 796 C C . ILE A 1 98 ? -2.341 13.092 1.307 1.00 94.38 98 ILE A C 1
ATOM 798 O O . ILE A 1 98 ? -2.785 12.678 2.378 1.00 94.38 98 ILE A O 1
ATOM 802 N N . ALA A 1 99 ? -2.866 12.728 0.132 1.00 94.44 99 ALA A N 1
ATOM 803 C CA . ALA A 1 99 ? -4.009 11.819 0.035 1.00 94.44 99 ALA A CA 1
ATOM 804 C C . ALA A 1 99 ? -3.698 10.439 0.641 1.00 94.44 99 ALA A C 1
ATOM 806 O O . ALA A 1 99 ? -4.515 9.889 1.381 1.00 94.44 99 ALA A O 1
ATOM 807 N N . PHE A 1 100 ? -2.493 9.911 0.395 1.00 93.88 100 PHE A N 1
ATOM 808 C CA . PHE A 1 100 ? -2.032 8.670 1.019 1.00 93.88 100 PHE A CA 1
ATOM 809 C C . PHE A 1 100 ? -1.989 8.776 2.550 1.00 93.88 100 PHE A C 1
ATOM 811 O O . PHE A 1 100 ? -2.476 7.882 3.240 1.00 93.88 100 PHE A O 1
ATOM 818 N N . ILE A 1 101 ? -1.468 9.880 3.094 1.00 95.88 101 ILE A N 1
ATOM 819 C CA . ILE A 1 101 ? -1.399 10.123 4.542 1.00 95.88 101 ILE A CA 1
ATOM 820 C C . ILE A 1 101 ? -2.796 10.199 5.168 1.00 95.88 101 ILE A C 1
ATOM 822 O O . ILE A 1 101 ? -3.001 9.627 6.238 1.00 95.88 101 ILE A O 1
ATOM 826 N N . ASN A 1 102 ? -3.764 10.834 4.500 1.00 96.12 102 ASN A N 1
ATOM 827 C CA . ASN A 1 102 ? -5.145 10.957 4.991 1.00 96.12 102 ASN A CA 1
ATOM 828 C C . ASN A 1 102 ? -5.863 9.610 5.151 1.00 96.12 102 ASN A C 1
ATOM 830 O O . ASN A 1 102 ? -6.764 9.476 5.982 1.00 96.12 102 ASN A O 1
ATOM 834 N N . TRP A 1 103 ? -5.442 8.595 4.401 1.00 94.88 103 TRP A N 1
ATOM 835 C CA . TRP A 1 103 ? -5.892 7.219 4.592 1.00 94.88 103 TRP A CA 1
ATOM 836 C C . TRP A 1 103 ? -5.014 6.447 5.588 1.00 94.88 103 TRP A C 1
ATOM 838 O O . TRP A 1 103 ? -5.519 5.819 6.520 1.00 94.88 103 TRP A O 1
ATOM 848 N N . PHE A 1 104 ? -3.693 6.506 5.419 1.00 94.88 104 PHE A N 1
ATOM 849 C CA . PHE A 1 104 ? -2.759 5.650 6.145 1.00 94.88 104 PHE A CA 1
ATOM 850 C C . PHE A 1 104 ? -2.585 6.045 7.617 1.00 94.88 104 PHE A C 1
ATOM 852 O O . PHE A 1 104 ? -2.521 5.173 8.484 1.00 94.88 104 PHE A O 1
ATOM 859 N N . ALA A 1 105 ? -2.520 7.343 7.932 1.00 95.50 105 ALA A N 1
ATOM 860 C CA . ALA A 1 105 ? -2.269 7.796 9.299 1.00 95.50 105 ALA A CA 1
ATOM 861 C C . ALA A 1 105 ? -3.419 7.445 10.267 1.00 95.50 105 ALA A C 1
ATOM 863 O O . ALA A 1 105 ? -3.121 6.905 11.336 1.00 95.50 105 ALA A O 1
ATOM 864 N N . PRO A 1 106 ? -4.711 7.658 9.926 1.00 94.75 106 PRO A N 1
ATOM 865 C CA . PRO A 1 106 ? -5.817 7.193 10.765 1.00 94.75 106 PRO A CA 1
ATOM 866 C C . PRO A 1 106 ? -5.839 5.669 10.925 1.00 94.75 106 PRO A C 1
ATOM 868 O O . PRO A 1 106 ? -6.012 5.176 12.037 1.00 94.75 106 PRO A O 1
ATOM 871 N N . LEU A 1 107 ? -5.591 4.915 9.845 1.00 94.38 107 LEU A N 1
ATOM 872 C CA . LEU A 1 107 ? -5.514 3.452 9.892 1.00 94.38 107 LEU A CA 1
ATOM 873 C C . LEU A 1 107 ? -4.446 2.976 10.885 1.00 94.38 107 LEU A C 1
ATOM 875 O O . LEU A 1 107 ? -4.733 2.146 11.748 1.00 94.38 107 LEU A O 1
ATOM 879 N N . LEU A 1 108 ? -3.229 3.515 10.779 1.00 93.62 108 LEU A N 1
ATOM 880 C CA . LEU A 1 108 ? -2.103 3.154 11.636 1.00 93.62 108 LEU A CA 1
ATOM 881 C C . LEU A 1 108 ? -2.368 3.531 13.096 1.00 93.62 108 LEU A C 1
ATOM 883 O O . LEU A 1 108 ? -2.135 2.718 13.991 1.00 93.62 108 LEU A O 1
ATOM 887 N N . HIS A 1 109 ? -2.883 4.738 13.345 1.00 93.31 109 HIS A N 1
ATOM 888 C CA . HIS A 1 109 ? -3.208 5.203 14.694 1.00 93.31 109 HIS A CA 1
ATOM 889 C C . HIS A 1 109 ? -4.256 4.316 15.364 1.00 93.31 109 HIS A C 1
ATOM 891 O O . HIS A 1 109 ? -4.025 3.823 16.470 1.00 93.31 109 HIS A O 1
ATOM 897 N N . CYS A 1 110 ? -5.369 4.052 14.677 1.00 91.75 110 CYS A N 1
ATOM 898 C CA . CYS A 1 110 ? -6.434 3.203 15.194 1.00 91.75 110 CYS A CA 1
ATOM 899 C C . CYS A 1 110 ? -5.968 1.756 15.382 1.00 91.75 110 CYS A C 1
ATOM 901 O O . CYS A 1 110 ? -6.310 1.139 16.387 1.00 91.75 110 CYS A O 1
ATOM 903 N N . TYR A 1 111 ? -5.144 1.227 14.472 1.00 90.69 111 TYR A N 1
ATOM 904 C CA . TYR A 1 111 ? -4.555 -0.105 14.606 1.00 90.69 111 TYR A CA 1
ATOM 905 C C . TYR A 1 111 ? -3.673 -0.206 15.861 1.00 90.69 111 TYR A C 1
ATOM 907 O O . TYR A 1 111 ? -3.911 -1.067 16.706 1.00 90.69 111 TYR A O 1
ATOM 915 N N . ILE A 1 112 ? -2.727 0.719 16.062 1.00 90.31 112 ILE A N 1
ATOM 916 C CA . ILE A 1 112 ? -1.870 0.733 17.261 1.00 90.31 112 ILE A CA 1
ATOM 917 C C . ILE A 1 112 ? -2.706 0.914 18.533 1.00 90.31 112 ILE A C 1
ATOM 919 O O . ILE A 1 112 ? -2.487 0.226 19.532 1.00 90.31 112 ILE A O 1
ATOM 923 N N . ARG A 1 113 ? -3.698 1.811 18.510 1.00 88.44 113 ARG A N 1
ATOM 924 C CA . ARG A 1 113 ? -4.575 2.040 19.662 1.00 88.44 113 ARG A CA 1
ATOM 925 C C . ARG A 1 113 ? -5.392 0.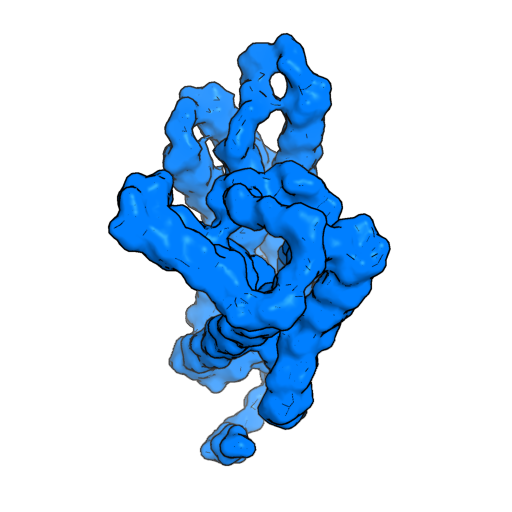798 20.011 1.00 88.44 113 ARG A C 1
ATOM 927 O O . ARG A 1 113 ? -5.504 0.487 21.193 1.00 88.44 113 ARG A O 1
ATOM 934 N N . SER A 1 114 ? -5.894 0.074 19.012 1.00 86.81 114 SER A N 1
ATOM 935 C CA . SER A 1 114 ? -6.640 -1.176 19.207 1.00 86.81 114 SER A CA 1
ATOM 936 C C . SER A 1 114 ? -5.781 -2.294 19.808 1.00 86.81 114 SER A C 1
ATOM 938 O O . SER A 1 114 ? -6.275 -3.093 20.601 1.00 86.81 114 SER A O 1
ATOM 940 N N . MET A 1 115 ? -4.480 -2.311 19.498 1.00 84.31 115 MET A N 1
ATOM 941 C CA . MET A 1 115 ? -3.528 -3.252 20.087 1.00 84.31 115 MET A CA 1
ATOM 942 C C . MET A 1 115 ? -3.243 -2.940 21.558 1.00 84.31 115 MET A C 1
ATOM 944 O O . MET A 1 115 ? -3.199 -3.856 22.370 1.00 84.31 115 MET A O 1
ATOM 948 N N . ILE A 1 116 ? -3.029 -1.664 21.900 1.00 84.50 116 ILE A N 1
ATOM 949 C CA . ILE A 1 116 ? -2.553 -1.230 23.230 1.00 84.50 116 ILE A CA 1
ATOM 950 C C . ILE A 1 116 ? -3.706 -1.007 24.230 1.00 84.50 116 ILE A C 1
ATOM 952 O O . ILE A 1 116 ? -3.506 -1.059 25.444 1.00 84.50 116 ILE A O 1
ATOM 956 N N . GLY A 1 117 ? -4.914 -0.709 23.747 1.00 69.75 117 GLY A N 1
ATOM 957 C CA . GLY A 1 117 ? -6.041 -0.245 24.557 1.00 69.75 117 GLY A CA 1
ATOM 958 C C . GLY A 1 117 ? -6.646 -1.301 25.488 1.00 69.75 117 GLY A C 1
ATOM 959 O O . GLY A 1 117 ? -7.666 -1.890 25.162 1.00 69.75 117 GLY A O 1
ATOM 960 N N . TYR A 1 118 ? -6.077 -1.473 26.686 1.00 53.72 118 TYR A N 1
ATOM 961 C CA . TYR A 1 118 ? -6.635 -2.310 27.764 1.00 53.72 118 TYR A CA 1
ATOM 962 C C . TYR A 1 118 ? -7.734 -1.615 28.606 1.00 53.72 118 TYR A C 1
ATOM 964 O O . TYR A 1 118 ? -8.424 -2.282 29.374 1.00 53.72 118 TYR A O 1
ATOM 972 N N . GLY A 1 119 ? -7.886 -0.283 28.515 1.00 51.75 119 GLY A N 1
ATOM 973 C CA . GLY A 1 119 ? -8.601 0.517 29.532 1.00 51.75 119 GLY A CA 1
ATOM 974 C C . GLY A 1 119 ? -9.933 1.164 29.126 1.00 51.75 119 GLY A C 1
ATOM 975 O O . GLY A 1 119 ? -10.785 1.376 29.986 1.00 51.75 119 GLY A O 1
ATOM 976 N N . THR A 1 120 ? -10.151 1.469 27.845 1.00 56.12 120 THR A N 1
ATOM 977 C CA . THR A 1 120 ? -11.416 2.024 27.338 1.00 56.12 120 THR A CA 1
ATOM 978 C C . THR A 1 120 ? -11.955 1.088 26.267 1.00 56.12 120 THR A C 1
ATOM 980 O O . THR A 1 120 ? -11.308 0.875 25.244 1.00 56.12 120 THR A O 1
ATOM 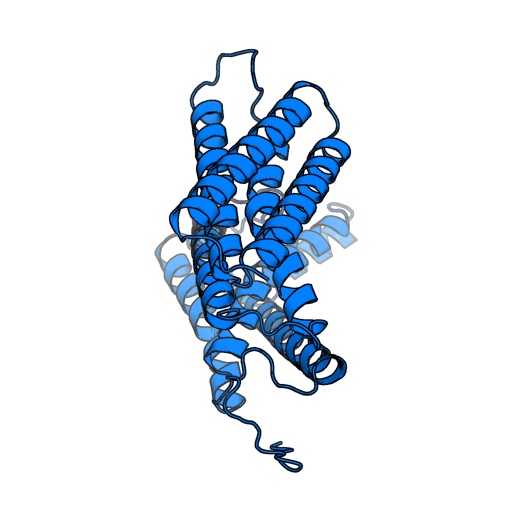983 N N . LYS A 1 121 ? -13.125 0.482 26.509 1.00 66.12 121 LYS A N 1
ATOM 984 C CA . LYS A 1 121 ? -13.840 -0.252 25.458 1.00 66.12 121 LYS A CA 1
ATOM 985 C C . LYS A 1 121 ? -14.284 0.773 24.418 1.00 66.12 121 LYS A C 1
ATOM 987 O O . LYS A 1 121 ? -15.219 1.526 24.663 1.00 66.12 121 LYS A O 1
ATOM 992 N N . ILE A 1 122 ? -13.518 0.865 23.338 1.00 75.31 122 ILE A N 1
ATOM 993 C CA . ILE A 1 122 ? -13.870 1.624 22.145 1.00 75.31 122 ILE A CA 1
ATOM 994 C C . ILE A 1 122 ? -14.478 0.616 21.182 1.00 75.31 122 ILE A C 1
ATOM 996 O O . ILE A 1 122 ? -13.828 -0.370 20.827 1.00 75.31 122 ILE A O 1
ATOM 1000 N N . ASP A 1 123 ? -15.711 0.875 20.777 1.00 76.75 123 ASP A N 1
ATOM 1001 C CA . ASP A 1 123 ? -16.482 -0.058 19.969 1.00 76.75 123 ASP A CA 1
ATOM 1002 C C . ASP A 1 123 ? -16.123 0.052 18.471 1.00 76.75 123 ASP A C 1
ATOM 1004 O O . ASP A 1 123 ? -15.523 1.030 18.012 1.00 76.75 123 ASP A O 1
ATOM 1008 N N . ASP A 1 124 ? -16.508 -0.973 17.706 1.00 82.81 124 ASP A N 1
ATOM 1009 C CA . ASP A 1 124 ? -16.540 -0.991 16.234 1.00 82.81 124 ASP A CA 1
ATOM 1010 C C . ASP A 1 124 ? -15.193 -0.977 15.479 1.00 82.81 124 ASP A C 1
ATOM 1012 O O . ASP A 1 124 ? -15.156 -0.702 14.275 1.00 82.81 124 ASP A O 1
ATOM 1016 N N . PHE A 1 125 ? -14.079 -1.376 16.110 1.00 86.81 125 PHE A N 1
ATOM 1017 C CA . PHE A 1 125 ? -12.782 -1.487 15.411 1.00 86.81 125 PHE A CA 1
ATOM 1018 C C . PHE A 1 125 ? -12.846 -2.382 14.160 1.00 86.81 125 PHE A C 1
ATOM 1020 O O . PHE A 1 125 ? -12.284 -2.047 13.117 1.00 86.81 125 PHE A O 1
ATOM 1027 N N . GLY A 1 126 ? -13.557 -3.514 14.235 1.00 85.88 126 GLY A N 1
ATOM 1028 C CA . GLY A 1 126 ? -13.692 -4.436 13.104 1.00 85.88 126 GLY A CA 1
ATOM 1029 C C . GLY A 1 126 ? -14.402 -3.811 11.898 1.00 85.88 126 GLY A C 1
ATOM 1030 O O . GLY A 1 126 ? -13.985 -4.025 10.758 1.00 85.88 126 GLY A O 1
ATOM 1031 N N . ILE A 1 127 ? -15.435 -2.994 12.143 1.00 88.25 127 ILE A N 1
ATOM 1032 C CA . ILE A 1 127 ? -16.173 -2.270 11.097 1.00 88.25 127 ILE A CA 1
ATOM 1033 C C . ILE A 1 127 ? -15.273 -1.197 10.477 1.00 88.25 127 ILE A C 1
ATOM 1035 O O . ILE A 1 127 ? -15.140 -1.150 9.252 1.00 88.25 127 ILE A O 1
ATOM 1039 N N . PHE A 1 128 ? -14.594 -0.404 11.312 1.00 91.88 128 PHE A N 1
ATOM 1040 C CA . PHE A 1 128 ? -13.614 0.596 10.881 1.00 91.88 128 PHE A CA 1
ATOM 1041 C C . PHE A 1 128 ? -12.524 -0.014 9.991 1.00 91.88 128 PHE A C 1
ATOM 1043 O O . PHE A 1 128 ? -12.251 0.491 8.896 1.00 91.88 128 PHE A O 1
ATOM 1050 N N . TYR A 1 129 ? -11.914 -1.116 10.440 1.00 91.25 129 TYR A N 1
ATOM 1051 C CA . TYR A 1 129 ? -10.824 -1.767 9.724 1.00 91.25 129 TYR A CA 1
ATOM 1052 C C . TYR A 1 129 ? -11.311 -2.321 8.386 1.00 91.25 129 TYR A C 1
ATOM 1054 O O . TYR A 1 129 ? -10.673 -2.090 7.358 1.00 91.25 129 TYR A O 1
ATOM 1062 N N . ARG A 1 130 ? -12.470 -2.994 8.362 1.00 91.44 130 ARG A N 1
ATOM 1063 C CA . ARG A 1 130 ? -13.077 -3.492 7.121 1.00 91.44 130 ARG A CA 1
ATOM 1064 C C . ARG A 1 130 ? -13.299 -2.358 6.122 1.00 91.44 130 ARG A C 1
ATOM 1066 O O . ARG A 1 130 ? -12.844 -2.461 4.987 1.00 91.44 130 ARG A O 1
ATOM 1073 N N . ASN A 1 131 ? -13.964 -1.282 6.536 1.00 93.00 131 ASN A N 1
ATOM 1074 C CA . ASN A 1 131 ? -14.308 -0.179 5.641 1.00 93.00 131 ASN A CA 1
ATOM 1075 C C . ASN A 1 131 ? -13.051 0.548 5.126 1.00 93.00 131 ASN A C 1
ATOM 1077 O O . ASN A 1 131 ? -12.946 0.828 3.933 1.00 93.00 131 ASN A O 1
ATOM 1081 N N . SER A 1 132 ? -12.054 0.770 5.989 1.00 92.69 132 SER A N 1
ATOM 1082 C CA . SER A 1 132 ? -10.772 1.380 5.603 1.00 92.69 132 SER A CA 1
ATOM 1083 C C . SER A 1 132 ? -9.984 0.526 4.602 1.00 92.69 132 SER A C 1
ATOM 1085 O O . SER A 1 132 ? -9.357 1.066 3.688 1.00 92.69 132 SER A O 1
ATOM 1087 N N . ASN A 1 133 ? -10.033 -0.804 4.735 1.00 92.38 133 ASN A N 1
ATOM 1088 C CA . ASN A 1 133 ? -9.397 -1.717 3.783 1.00 92.38 133 ASN A CA 1
ATOM 1089 C C . ASN A 1 133 ? -10.153 -1.810 2.457 1.00 92.38 133 ASN A C 1
ATOM 1091 O O . ASN A 1 133 ? -9.513 -1.955 1.422 1.00 92.38 133 ASN A O 1
ATOM 1095 N N . ILE A 1 134 ? -11.486 -1.692 2.446 1.00 93.19 134 ILE A N 1
ATOM 1096 C CA . ILE A 1 134 ? -12.249 -1.629 1.188 1.00 93.19 134 ILE A CA 1
ATOM 1097 C C . ILE A 1 134 ? -11.761 -0.448 0.340 1.00 93.19 134 ILE A C 1
ATOM 1099 O O . ILE A 1 134 ? -11.474 -0.635 -0.839 1.00 93.19 134 ILE A O 1
ATOM 1103 N N . ILE A 1 135 ? -11.589 0.736 0.941 1.00 93.00 135 ILE A N 1
ATOM 1104 C CA . ILE A 1 135 ? -11.050 1.915 0.239 1.00 93.00 135 ILE A CA 1
ATOM 1105 C C . ILE A 1 135 ? -9.667 1.611 -0.345 1.00 93.00 135 ILE A C 1
ATOM 1107 O O . ILE A 1 135 ? -9.418 1.871 -1.520 1.00 93.00 135 ILE A O 1
ATOM 1111 N N . PHE A 1 136 ? -8.782 1.012 0.449 1.00 93.81 136 PHE A N 1
ATOM 1112 C CA . PHE A 1 136 ? -7.452 0.624 -0.009 1.00 93.81 136 PHE A CA 1
ATOM 1113 C C . PHE A 1 136 ? -7.483 -0.341 -1.194 1.00 93.81 136 PHE A C 1
ATOM 1115 O O . PHE A 1 136 ? -6.813 -0.090 -2.193 1.00 93.81 136 PHE A O 1
ATOM 1122 N N . TYR A 1 137 ? -8.284 -1.409 -1.116 1.00 94.25 137 TYR A N 1
ATOM 1123 C CA . TYR A 1 137 ? -8.387 -2.386 -2.198 1.00 94.25 137 TYR A CA 1
ATOM 1124 C C . TYR A 1 137 ? -8.996 -1.786 -3.469 1.00 94.25 137 TYR A C 1
ATOM 1126 O O . TYR A 1 137 ? -8.587 -2.175 -4.559 1.00 94.25 137 TYR A O 1
ATOM 1134 N N . LEU A 1 138 ? -9.897 -0.802 -3.362 1.00 94.06 138 LEU A N 1
ATOM 1135 C CA . LEU A 1 138 ? -10.403 -0.066 -4.526 1.00 94.06 138 LEU A CA 1
ATOM 1136 C C . LEU A 1 138 ? -9.281 0.695 -5.251 1.00 94.06 138 LEU A C 1
ATOM 1138 O O . LEU A 1 138 ? -9.132 0.549 -6.465 1.00 94.06 138 LEU A O 1
ATOM 1142 N N . PHE A 1 139 ? -8.451 1.451 -4.522 1.00 92.19 139 PHE A N 1
ATOM 1143 C CA . PHE A 1 139 ? -7.287 2.126 -5.114 1.00 92.19 139 PHE A CA 1
ATOM 1144 C C . PHE A 1 139 ? -6.260 1.131 -5.653 1.00 92.19 139 PHE A C 1
ATOM 1146 O O . PHE A 1 139 ? -5.734 1.308 -6.750 1.00 92.19 139 PHE A O 1
ATOM 1153 N N . TYR A 1 140 ? -5.998 0.066 -4.901 1.00 94.25 140 TYR A N 1
ATOM 1154 C CA . TYR A 1 140 ? -5.053 -0.979 -5.266 1.00 94.25 140 TYR A CA 1
ATOM 1155 C C . TYR A 1 140 ? -5.440 -1.696 -6.565 1.00 94.25 140 TYR A C 1
ATOM 1157 O O . TYR A 1 140 ? -4.587 -1.870 -7.430 1.00 94.25 140 TYR A O 1
ATOM 1165 N N . ILE A 1 141 ? -6.717 -2.048 -6.750 1.00 93.88 141 ILE A N 1
ATOM 1166 C CA . ILE A 1 141 ? -7.210 -2.633 -8.007 1.00 93.88 141 ILE A CA 1
ATOM 1167 C C . ILE A 1 141 ? -7.005 -1.652 -9.167 1.00 93.88 141 ILE A C 1
ATOM 1169 O O . ILE A 1 141 ? -6.541 -2.059 -10.229 1.00 93.88 141 ILE A O 1
ATOM 1173 N N . GLY A 1 142 ? -7.273 -0.358 -8.962 1.00 92.25 142 GLY A N 1
ATOM 1174 C CA . GLY A 1 142 ? -6.978 0.673 -9.961 1.00 92.25 142 GLY A CA 1
ATOM 1175 C C . GLY A 1 142 ? -5.494 0.717 -10.346 1.00 92.25 142 GLY A C 1
ATOM 1176 O O . GLY A 1 142 ? -5.166 0.766 -11.532 1.00 92.25 142 GLY A O 1
ATOM 1177 N N . VAL A 1 143 ? -4.593 0.625 -9.362 1.00 91.19 143 VAL A N 1
ATOM 1178 C CA . VAL A 1 143 ? -3.137 0.555 -9.582 1.00 91.19 143 VAL A CA 1
ATOM 1179 C C . VAL A 1 143 ? -2.732 -0.728 -10.308 1.00 91.19 143 VAL A C 1
ATOM 1181 O O . VAL A 1 143 ? -1.897 -0.655 -11.206 1.00 91.19 143 VAL A O 1
ATOM 1184 N N . LEU A 1 144 ? -3.322 -1.881 -9.976 1.00 91.94 144 LEU A N 1
ATOM 1185 C CA . LEU A 1 144 ? -3.068 -3.146 -10.671 1.00 91.94 144 LEU A CA 1
ATOM 1186 C C . LEU A 1 144 ? -3.500 -3.082 -12.136 1.00 91.94 144 LEU A C 1
ATOM 1188 O O . LEU A 1 144 ? -2.732 -3.481 -13.009 1.00 91.94 144 LEU A O 1
ATOM 1192 N N . ILE A 1 145 ? -4.699 -2.564 -12.413 1.00 91.19 145 ILE A N 1
ATOM 1193 C CA . ILE A 1 145 ? -5.205 -2.424 -13.782 1.00 91.19 145 ILE A CA 1
ATOM 1194 C C . ILE A 1 145 ? -4.305 -1.469 -14.570 1.00 91.19 145 ILE A C 1
ATOM 1196 O O . ILE A 1 145 ? -3.845 -1.808 -15.658 1.00 91.19 145 ILE A O 1
ATOM 1200 N N . TYR A 1 146 ? -4.000 -0.296 -14.006 1.00 89.75 146 TYR A N 1
ATOM 1201 C CA . TYR A 1 146 ? -3.113 0.667 -14.652 1.00 89.75 146 TYR A CA 1
ATOM 1202 C C . TYR A 1 146 ? -1.719 0.074 -14.894 1.00 89.75 146 TYR A C 1
ATOM 1204 O O . TYR A 1 146 ? -1.220 0.141 -16.011 1.00 89.75 146 TYR A O 1
ATOM 1212 N N . GLY A 1 147 ? -1.124 -0.556 -13.878 1.00 87.31 147 GLY A N 1
ATOM 1213 C CA . GLY A 1 147 ? 0.197 -1.183 -13.928 1.00 87.31 147 GLY A CA 1
ATOM 1214 C C . GLY A 1 147 ? 0.329 -2.223 -15.036 1.00 87.31 147 GLY A C 1
ATOM 1215 O O . GLY A 1 147 ? 1.258 -2.154 -15.840 1.00 87.31 147 GLY A O 1
ATOM 1216 N N . ASN A 1 148 ? -0.627 -3.148 -15.108 1.00 86.69 148 ASN A N 1
ATOM 1217 C CA . ASN A 1 148 ? -0.559 -4.294 -16.010 1.00 86.69 148 ASN A CA 1
ATOM 1218 C C . ASN A 1 148 ? -0.974 -3.957 -17.448 1.00 86.69 148 ASN A C 1
ATOM 1220 O O . ASN A 1 148 ? -0.347 -4.455 -18.385 1.00 86.69 148 ASN A O 1
ATOM 1224 N N . PHE A 1 149 ? -1.965 -3.078 -17.643 1.00 86.81 149 PHE A N 1
ATOM 1225 C CA . PHE A 1 149 ? -2.577 -2.849 -18.960 1.00 86.81 149 PHE A CA 1
ATOM 1226 C C . PHE A 1 149 ? -2.203 -1.526 -19.643 1.00 86.81 149 PHE A C 1
ATOM 1228 O O . PHE A 1 149 ? -2.441 -1.384 -20.840 1.00 86.81 149 PHE A O 1
ATOM 1235 N N . SER A 1 150 ? -1.616 -0.548 -18.944 1.00 85.75 150 SER A N 1
ATOM 1236 C CA . SER A 1 150 ? -1.216 0.716 -19.584 1.00 85.75 150 SER A CA 1
ATOM 1237 C C . SER A 1 150 ? 0.232 0.656 -20.097 1.00 85.75 150 SER A C 1
ATOM 1239 O O . SER A 1 150 ? 1.133 0.432 -19.287 1.00 85.75 150 SER A O 1
ATOM 1241 N N . PRO A 1 151 ? 0.504 0.929 -21.395 1.00 73.31 151 PRO A N 1
ATOM 1242 C CA . PRO A 1 151 ? 1.837 0.808 -22.005 1.00 73.31 151 PRO A CA 1
ATOM 1243 C C . PRO A 1 151 ? 2.945 1.594 -21.295 1.00 73.31 151 PRO A C 1
ATOM 1245 O O . PRO A 1 151 ? 4.076 1.123 -21.218 1.00 73.31 151 PRO A O 1
ATOM 1248 N N . ASN A 1 152 ? 2.603 2.752 -20.724 1.00 76.38 152 ASN A N 1
ATOM 1249 C CA . ASN A 1 152 ? 3.536 3.653 -20.039 1.00 76.38 152 ASN A CA 1
ATOM 1250 C C . ASN A 1 152 ? 3.380 3.617 -18.509 1.00 76.38 152 ASN A C 1
ATOM 1252 O O . ASN A 1 152 ? 3.751 4.568 -17.816 1.00 76.38 152 ASN A O 1
ATOM 1256 N N . ALA A 1 153 ? 2.783 2.556 -17.962 1.00 78.19 153 ALA A N 1
ATOM 1257 C CA . ALA A 1 153 ? 2.654 2.404 -16.522 1.00 78.19 153 ALA A CA 1
ATOM 1258 C C . ALA A 1 153 ? 4.018 2.190 -15.864 1.00 78.19 153 ALA A C 1
ATOM 1260 O O . ALA A 1 153 ? 4.767 1.299 -16.248 1.00 78.19 153 ALA A O 1
ATOM 1261 N N . PHE A 1 154 ? 4.311 3.005 -14.850 1.00 80.56 154 PHE A N 1
ATOM 1262 C CA . PHE A 1 154 ? 5.525 2.932 -14.032 1.00 80.56 154 PHE A CA 1
ATOM 1263 C C . PHE A 1 154 ? 6.817 2.670 -14.842 1.00 80.56 154 PHE A C 1
ATOM 1265 O O . PHE A 1 154 ? 7.467 1.646 -14.631 1.00 80.56 154 PHE A O 1
ATOM 1272 N N . PRO A 1 155 ? 7.260 3.603 -15.714 1.00 79.75 155 PRO A N 1
ATOM 1273 C CA . PRO A 1 155 ? 8.458 3.413 -16.550 1.00 79.75 155 PRO A CA 1
ATOM 1274 C C . PRO A 1 155 ? 9.741 3.182 -15.741 1.00 79.75 155 PRO A C 1
ATOM 1276 O O . PRO A 1 155 ? 10.731 2.655 -16.232 1.00 79.75 155 PRO A O 1
ATOM 1279 N N . TRP A 1 156 ? 9.745 3.600 -14.476 1.00 78.19 156 TRP A N 1
ATOM 1280 C CA . TRP A 1 156 ? 10.844 3.349 -13.554 1.00 78.19 156 TRP A CA 1
ATOM 1281 C C . TRP A 1 156 ? 10.923 1.882 -13.098 1.00 78.19 156 TRP A C 1
ATOM 1283 O O . TRP A 1 156 ? 12.020 1.450 -12.758 1.00 78.19 156 TRP A O 1
ATOM 1293 N N . ALA A 1 157 ? 9.802 1.152 -13.104 1.00 73.38 157 ALA A N 1
ATOM 1294 C CA . ALA A 1 157 ? 9.671 -0.248 -12.692 1.00 73.38 157 ALA A CA 1
ATOM 1295 C C . ALA A 1 157 ? 9.724 -1.217 -13.887 1.00 73.38 157 ALA A C 1
ATOM 1297 O O . ALA A 1 157 ? 10.420 -2.227 -13.829 1.00 73.38 157 ALA A O 1
ATOM 1298 N N . TYR A 1 158 ? 9.051 -0.878 -14.992 1.00 66.50 158 TYR A N 1
ATOM 1299 C CA . TYR A 1 158 ? 8.947 -1.707 -16.199 1.00 66.50 158 TYR A CA 1
ATOM 1300 C C . TYR A 1 158 ? 9.814 -1.138 -17.331 1.00 66.50 158 TYR A C 1
ATOM 1302 O O . TYR A 1 158 ? 9.315 -0.491 -18.249 1.00 66.50 158 TYR A O 1
ATOM 1310 N N . ARG A 1 159 ? 11.137 -1.325 -17.230 1.00 64.12 159 ARG A N 1
ATOM 1311 C CA . ARG A 1 159 ? 12.113 -0.814 -18.219 1.00 64.12 159 ARG A CA 1
ATOM 1312 C C . ARG A 1 159 ? 12.417 -1.784 -19.357 1.00 64.12 159 ARG A C 1
ATOM 1314 O O . ARG A 1 159 ? 12.753 -1.336 -20.447 1.00 64.12 159 ARG A O 1
ATOM 1321 N N . ALA A 1 160 ? 12.314 -3.085 -19.099 1.00 59.56 160 ALA A N 1
ATOM 1322 C CA . ALA A 1 160 ? 12.467 -4.116 -20.115 1.00 59.56 160 ALA A CA 1
ATOM 1323 C C . ALA A 1 160 ? 11.097 -4.366 -20.756 1.00 59.56 160 ALA A C 1
ATOM 1325 O O . ALA A 1 160 ? 10.186 -4.854 -20.089 1.00 59.56 160 ALA A O 1
ATOM 1326 N N . ILE A 1 161 ? 10.938 -3.972 -22.019 1.00 57.62 161 ILE A N 1
ATOM 1327 C CA . ILE A 1 161 ? 9.742 -4.257 -22.813 1.00 57.62 161 ILE A CA 1
ATOM 1328 C C . ILE A 1 161 ? 10.149 -5.326 -23.824 1.00 57.62 161 ILE A C 1
ATOM 1330 O O . ILE A 1 161 ? 10.916 -5.041 -24.741 1.00 57.62 161 ILE A O 1
ATOM 1334 N N . GLY A 1 162 ? 9.670 -6.554 -23.626 1.00 58.19 162 GLY A N 1
ATOM 1335 C CA . GLY A 1 162 ? 9.763 -7.600 -24.641 1.00 58.19 162 GLY A CA 1
ATOM 1336 C C . GLY A 1 162 ? 8.847 -7.273 -25.821 1.00 58.19 162 GLY A C 1
ATOM 1337 O O . GLY A 1 162 ? 7.829 -6.602 -25.661 1.00 58.19 162 GLY A O 1
ATOM 1338 N N . HIS A 1 163 ? 9.211 -7.714 -27.024 1.00 55.94 163 HIS A N 1
ATOM 1339 C CA . HIS A 1 163 ? 8.366 -7.541 -28.212 1.00 55.94 163 HIS A CA 1
ATOM 1340 C C . HIS A 1 163 ? 7.361 -8.691 -28.400 1.00 55.94 163 HIS A C 1
ATOM 1342 O O . HIS A 1 163 ? 6.377 -8.527 -29.121 1.00 55.94 163 HIS A O 1
ATOM 1348 N N . GLU A 1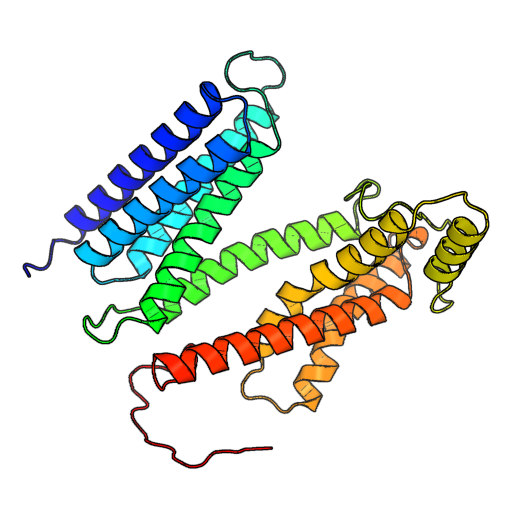 164 ? 7.573 -9.823 -27.724 1.00 68.25 164 GLU A N 1
ATOM 1349 C CA . GLU A 1 164 ? 6.789 -11.055 -27.851 1.00 68.25 164 GLU A CA 1
ATOM 1350 C C . GLU A 1 164 ? 6.384 -11.605 -26.473 1.00 68.25 164 GLU A C 1
ATOM 1352 O O . GLU A 1 164 ? 6.832 -11.104 -25.442 1.00 68.25 164 GLU A O 1
ATOM 1357 N N . VAL A 1 165 ? 5.517 -12.624 -26.462 1.00 72.38 165 VAL A N 1
ATOM 1358 C CA . VAL A 1 165 ? 5.111 -13.333 -25.237 1.00 72.38 165 VAL A CA 1
ATOM 1359 C C . VAL A 1 165 ? 6.317 -14.070 -24.665 1.00 72.38 165 VAL A C 1
ATOM 1361 O O . VAL A 1 165 ? 6.851 -14.962 -25.329 1.00 72.38 165 VAL A O 1
ATOM 1364 N N . ASN A 1 166 ? 6.701 -13.765 -23.424 1.00 79.50 166 ASN A N 1
ATOM 1365 C CA . ASN A 1 166 ? 7.764 -14.505 -22.762 1.00 79.50 166 ASN A CA 1
ATOM 1366 C C . ASN A 1 166 ? 7.206 -15.732 -22.028 1.00 79.50 166 ASN A C 1
ATOM 1368 O O . ASN A 1 166 ? 6.672 -15.647 -20.923 1.00 79.50 166 ASN A O 1
ATOM 1372 N N . VAL A 1 167 ? 7.353 -16.900 -22.651 1.00 79.25 167 VAL A N 1
ATOM 1373 C CA . VAL A 1 167 ? 7.002 -18.195 -22.042 1.00 79.25 167 VAL A CA 1
ATOM 1374 C C . VAL A 1 167 ? 8.226 -18.861 -21.400 1.00 79.25 167 VAL A C 1
ATOM 1376 O O . VAL A 1 167 ? 8.088 -19.850 -20.680 1.00 79.25 167 VAL A O 1
ATOM 1379 N N . MET A 1 168 ? 9.432 -18.344 -21.654 1.00 83.75 168 MET A N 1
ATOM 1380 C CA . MET A 1 168 ? 10.659 -18.906 -21.109 1.00 83.75 168 MET A CA 1
ATOM 1381 C C . MET A 1 168 ? 10.900 -18.350 -19.698 1.00 83.75 168 MET A C 1
ATOM 1383 O O . MET A 1 168 ? 11.083 -17.141 -19.534 1.00 83.75 168 MET A O 1
ATOM 1387 N N . PRO A 1 169 ? 10.915 -19.213 -18.665 1.00 84.56 169 PRO A N 1
ATOM 1388 C CA . PRO A 1 169 ? 11.137 -18.748 -17.309 1.00 84.56 169 PRO A CA 1
ATOM 1389 C C . PRO A 1 169 ? 12.546 -18.170 -17.168 1.00 84.56 169 PRO A C 1
ATOM 1391 O O . PRO A 1 169 ? 13.517 -18.748 -17.663 1.00 84.56 169 PRO A O 1
ATOM 1394 N N . PHE A 1 170 ? 12.643 -17.058 -16.448 1.00 86.12 170 PHE A N 1
ATOM 1395 C CA . PHE A 1 170 ? 13.855 -16.302 -16.143 1.00 86.12 170 PHE A CA 1
ATOM 1396 C C . PHE A 1 170 ? 14.558 -15.651 -17.338 1.00 86.12 170 PHE A C 1
ATOM 1398 O O . PHE A 1 170 ? 15.689 -15.188 -17.178 1.00 86.12 170 PHE A O 1
ATOM 1405 N N . ASP A 1 171 ? 13.926 -15.564 -18.509 1.00 85.31 171 ASP A N 1
ATOM 1406 C CA . ASP A 1 171 ? 14.542 -14.977 -19.706 1.00 85.31 171 ASP A CA 1
ATOM 1407 C C . ASP A 1 171 ? 14.873 -13.488 -19.509 1.00 85.31 171 ASP A C 1
ATOM 1409 O O . ASP A 1 171 ? 16.036 -13.081 -19.561 1.00 85.31 171 ASP A O 1
ATOM 1413 N N . VAL A 1 172 ? 13.875 -12.683 -19.127 1.00 84.62 172 VAL A N 1
ATOM 1414 C CA . VAL A 1 172 ? 14.044 -11.233 -18.933 1.00 84.62 172 VAL A CA 1
ATOM 1415 C C . VAL A 1 172 ? 15.067 -10.917 -17.840 1.00 84.62 172 VAL A C 1
ATOM 1417 O O . VAL A 1 172 ? 15.845 -9.970 -17.968 1.00 84.62 172 VAL A O 1
ATOM 1420 N N . ILE A 1 173 ? 15.104 -11.705 -16.760 1.00 86.25 173 ILE A N 1
ATOM 1421 C CA . ILE A 1 173 ? 16.125 -11.539 -15.718 1.00 86.25 173 ILE A CA 1
ATOM 1422 C C . ILE A 1 173 ? 17.507 -11.914 -16.233 1.00 86.25 173 ILE A C 1
ATOM 1424 O O . ILE A 1 173 ? 18.468 -11.218 -15.914 1.00 86.25 173 ILE A O 1
ATOM 1428 N N . SER A 1 174 ? 17.624 -12.996 -16.999 1.00 87.19 174 SER A N 1
ATOM 1429 C CA . SER A 1 174 ? 18.913 -13.458 -17.515 1.00 87.19 174 SER A CA 1
ATOM 1430 C C . SER A 1 174 ? 19.546 -12.399 -18.412 1.00 87.19 174 SER A C 1
ATOM 1432 O O . SER A 1 174 ? 20.711 -12.064 -18.206 1.00 87.19 174 SER A O 1
ATOM 1434 N N . VAL A 1 175 ? 18.755 -11.779 -19.296 1.00 86.88 175 VAL A N 1
ATOM 1435 C CA . VAL A 1 175 ? 19.189 -10.642 -20.126 1.00 86.88 175 VAL A CA 1
ATOM 1436 C C . VAL A 1 175 ? 19.648 -9.467 -19.261 1.00 86.88 175 VAL A C 1
ATOM 1438 O O . VAL A 1 175 ? 20.718 -8.910 -19.482 1.00 86.88 175 VAL A O 1
ATOM 1441 N N . GLN A 1 176 ? 18.897 -9.116 -18.213 1.00 86.31 176 GLN A N 1
ATOM 1442 C CA . GLN A 1 176 ? 19.308 -8.036 -17.311 1.00 86.31 176 GLN A CA 1
ATOM 1443 C C . GLN A 1 176 ? 20.601 -8.360 -16.539 1.00 86.31 176 GLN A C 1
ATOM 1445 O O . GLN A 1 176 ? 21.418 -7.471 -16.297 1.00 86.31 176 GLN A O 1
ATOM 1450 N N . ILE A 1 177 ? 20.808 -9.615 -16.133 1.00 89.06 177 ILE A N 1
ATOM 1451 C CA . ILE A 1 177 ? 22.050 -10.048 -15.476 1.00 89.06 177 ILE A CA 1
ATOM 1452 C C . ILE A 1 177 ? 23.221 -9.968 -16.457 1.00 89.06 177 ILE A C 1
ATOM 1454 O O . ILE A 1 177 ? 24.290 -9.487 -16.083 1.00 89.06 177 ILE A O 1
ATOM 1458 N N . GLU A 1 178 ? 23.024 -10.403 -17.698 1.00 90.38 178 GLU A N 1
ATOM 1459 C CA . GLU A 1 178 ? 24.019 -10.307 -18.764 1.00 90.38 178 GLU A CA 1
ATOM 1460 C C . GLU A 1 178 ? 24.408 -8.845 -19.029 1.00 90.38 178 GLU A C 1
ATOM 1462 O O . GLU A 1 178 ? 25.586 -8.493 -18.946 1.00 90.38 178 GLU A O 1
ATOM 1467 N N . ASP A 1 179 ? 23.423 -7.964 -19.212 1.00 88.31 179 ASP A N 1
ATOM 1468 C CA . ASP A 1 179 ? 23.633 -6.525 -19.390 1.00 88.31 179 ASP A CA 1
ATOM 1469 C C . ASP A 1 179 ? 24.388 -5.895 -18.210 1.00 88.31 179 ASP A C 1
ATOM 1471 O O . ASP A 1 179 ? 25.204 -4.987 -18.390 1.00 88.31 179 ASP A O 1
ATOM 1475 N N . TYR A 1 180 ? 24.147 -6.366 -16.984 1.00 89.94 180 TYR A N 1
ATOM 1476 C CA . TYR A 1 180 ? 24.901 -5.925 -15.812 1.00 89.94 180 TYR A CA 1
ATOM 1477 C C . TYR A 1 180 ? 26.358 -6.400 -15.853 1.00 89.94 180 TYR A C 1
ATOM 1479 O O . TYR A 1 180 ? 27.263 -5.610 -15.577 1.00 89.94 180 TYR A O 1
ATOM 1487 N N . LEU A 1 181 ? 26.605 -7.658 -16.234 1.00 91.69 181 LEU A N 1
ATOM 1488 C CA . LEU A 1 181 ? 27.956 -8.216 -16.356 1.00 91.69 181 LEU A CA 1
ATOM 1489 C C . LEU A 1 181 ? 28.781 -7.502 -17.437 1.00 91.69 181 LEU A C 1
ATOM 1491 O O . LEU A 1 181 ? 29.979 -7.291 -17.246 1.00 91.69 181 LEU A O 1
ATOM 1495 N N . PHE A 1 182 ? 28.143 -7.074 -18.528 1.00 92.00 182 PHE A N 1
ATOM 1496 C CA . PHE A 1 182 ? 28.770 -6.273 -19.585 1.00 92.00 182 PHE A CA 1
ATOM 1497 C C . PHE A 1 182 ? 28.825 -4.766 -19.282 1.00 92.00 182 PHE A C 1
ATOM 1499 O O . PHE A 1 182 ? 29.363 -3.995 -20.079 1.00 92.00 182 PHE A O 1
ATOM 1506 N N . GLY A 1 183 ? 28.314 -4.326 -18.128 1.00 88.69 183 GLY A N 1
ATOM 1507 C CA . GLY A 1 183 ? 28.357 -2.929 -17.693 1.00 88.69 183 GLY A CA 1
ATOM 1508 C C . GLY A 1 183 ? 27.367 -2.000 -18.406 1.00 88.69 183 GLY A C 1
ATOM 1509 O O . GLY A 1 183 ? 27.505 -0.781 -18.304 1.00 88.69 183 GLY A O 1
ATOM 1510 N N . ALA A 1 184 ? 26.372 -2.546 -19.110 1.00 87.44 184 ALA A N 1
ATOM 1511 C CA . ALA A 1 184 ? 25.332 -1.783 -19.797 1.00 87.44 184 ALA A CA 1
ATOM 1512 C C . ALA A 1 184 ? 24.274 -1.228 -18.828 1.00 87.44 184 ALA A C 1
ATOM 1514 O O . ALA A 1 184 ? 23.751 -0.131 -19.045 1.00 87.44 184 ALA A O 1
ATOM 1515 N N . ILE A 1 185 ? 23.979 -1.944 -17.733 1.00 86.88 185 ILE A N 1
ATOM 1516 C CA . ILE A 1 185 ? 23.025 -1.496 -16.707 1.00 86.88 185 ILE A CA 1
ATOM 1517 C C . ILE A 1 185 ? 23.593 -1.596 -15.283 1.00 86.88 185 ILE A C 1
ATOM 1519 O O . ILE A 1 185 ? 24.390 -2.483 -14.992 1.00 86.88 185 ILE A O 1
ATOM 1523 N N . PRO A 1 186 ? 23.177 -0.719 -14.348 1.00 91.06 186 PRO A N 1
ATOM 1524 C CA . PRO A 1 186 ? 23.522 -0.847 -12.936 1.00 91.06 186 PRO A CA 1
ATOM 1525 C C . PRO A 1 186 ? 22.678 -1.919 -12.228 1.00 91.06 186 PRO A C 1
ATOM 1527 O O . PRO A 1 186 ? 21.502 -2.112 -12.540 1.00 91.06 186 PRO A O 1
ATOM 1530 N N . LEU A 1 187 ? 23.237 -2.519 -11.169 1.00 89.75 187 LEU A N 1
ATOM 1531 C CA . LEU A 1 187 ? 22.560 -3.507 -10.310 1.00 89.75 187 LEU A CA 1
ATOM 1532 C C . LEU A 1 187 ? 21.222 -3.003 -9.740 1.00 89.75 187 LEU A C 1
ATOM 1534 O O . LEU A 1 187 ? 20.286 -3.776 -9.540 1.00 89.75 187 LEU A O 1
ATOM 1538 N N . SER A 1 188 ? 21.110 -1.695 -9.492 1.00 89.69 188 SER A N 1
ATOM 1539 C CA . SER A 1 188 ? 19.881 -1.078 -8.986 1.00 89.69 188 SER A CA 1
ATOM 1540 C C . SER A 1 188 ? 18.679 -1.317 -9.900 1.00 89.69 188 SER A C 1
ATOM 1542 O O . SER A 1 188 ? 17.567 -1.447 -9.396 1.00 89.69 188 SER A O 1
ATOM 1544 N N . ASN A 1 189 ? 18.880 -1.428 -11.216 1.00 86.25 189 ASN A N 1
ATOM 1545 C CA . ASN A 1 189 ? 17.792 -1.681 -12.158 1.00 86.25 189 ASN A CA 1
ATOM 1546 C C . ASN A 1 189 ? 17.204 -3.083 -11.971 1.00 86.25 189 ASN A C 1
ATOM 1548 O O . ASN A 1 189 ? 15.984 -3.212 -11.910 1.00 86.25 189 ASN A O 1
ATOM 1552 N N . ILE A 1 190 ? 18.060 -4.094 -11.797 1.00 88.81 190 ILE A N 1
ATOM 1553 C CA . ILE A 1 190 ? 17.648 -5.484 -11.545 1.00 88.81 190 ILE A CA 1
ATOM 1554 C C . ILE A 1 190 ? 16.849 -5.566 -10.240 1.00 88.81 190 ILE A C 1
ATOM 1556 O O . ILE A 1 190 ? 15.781 -6.173 -10.178 1.00 88.81 190 ILE A O 1
ATOM 1560 N N . ILE A 1 191 ? 17.341 -4.897 -9.192 1.00 90.56 191 ILE A N 1
ATOM 1561 C CA . ILE A 1 191 ? 16.677 -4.866 -7.884 1.00 90.56 191 ILE A CA 1
ATOM 1562 C C . ILE A 1 191 ? 15.304 -4.190 -7.984 1.00 90.56 191 ILE A C 1
ATOM 1564 O O . ILE A 1 191 ? 14.330 -4.708 -7.443 1.00 90.56 191 ILE A O 1
ATOM 1568 N N . ILE A 1 192 ? 15.207 -3.047 -8.673 1.00 90.19 192 ILE A N 1
ATOM 1569 C CA . ILE A 1 192 ? 13.936 -2.331 -8.858 1.00 90.19 192 ILE A CA 1
ATOM 1570 C C . ILE A 1 192 ? 12.947 -3.184 -9.657 1.00 90.19 192 ILE A C 1
ATOM 1572 O O . ILE A 1 192 ? 11.779 -3.264 -9.272 1.00 90.19 192 ILE A O 1
ATOM 1576 N N . TYR A 1 193 ? 13.404 -3.846 -10.722 1.00 88.31 193 TYR A N 1
ATOM 1577 C CA . TYR A 1 193 ? 12.587 -4.748 -11.533 1.00 88.31 193 TYR A CA 1
ATOM 1578 C C . TYR A 1 193 ? 11.972 -5.865 -10.677 1.00 88.31 193 TYR A C 1
ATOM 1580 O O . TYR A 1 193 ? 10.751 -5.989 -10.595 1.00 88.31 193 TYR A O 1
ATOM 1588 N N . LEU A 1 194 ? 12.810 -6.605 -9.948 1.00 90.00 194 LEU A N 1
ATOM 1589 C CA . LEU A 1 194 ? 12.382 -7.699 -9.075 1.00 90.00 194 LEU A CA 1
ATOM 1590 C C . LEU A 1 194 ? 11.457 -7.232 -7.947 1.00 90.00 194 LEU A C 1
ATOM 1592 O O . LEU A 1 194 ? 10.364 -7.768 -7.756 1.00 90.00 194 LEU A O 1
ATOM 1596 N N . LEU A 1 195 ? 11.889 -6.228 -7.180 1.00 91.94 195 LEU A N 1
ATOM 1597 C CA . LEU A 1 195 ? 11.149 -5.788 -6.002 1.00 91.94 195 LEU A CA 1
ATOM 1598 C C . LEU A 1 195 ? 9.813 -5.154 -6.367 1.00 91.94 195 LEU A C 1
ATOM 1600 O O . LEU A 1 195 ? 8.856 -5.354 -5.631 1.00 91.94 195 LEU A O 1
ATOM 1604 N N . SER A 1 196 ? 9.717 -4.412 -7.472 1.00 90.50 196 SER A N 1
ATOM 1605 C CA . SER A 1 196 ? 8.451 -3.786 -7.873 1.00 90.50 196 SER A CA 1
ATOM 1606 C C . SER A 1 196 ? 7.390 -4.822 -8.258 1.00 90.50 196 SER A C 1
ATOM 1608 O O . SER A 1 196 ? 6.252 -4.716 -7.792 1.00 90.50 196 SER A O 1
ATOM 1610 N N . ARG A 1 197 ? 7.775 -5.863 -9.010 1.00 90.25 197 ARG A N 1
ATOM 1611 C CA . ARG A 1 197 ? 6.892 -6.978 -9.390 1.00 90.25 197 ARG A CA 1
ATOM 1612 C C . ARG A 1 197 ? 6.480 -7.832 -8.192 1.00 90.25 197 ARG A C 1
ATOM 1614 O O . ARG A 1 197 ? 5.323 -8.213 -8.086 1.00 90.25 197 ARG A O 1
ATOM 1621 N N . ILE A 1 198 ? 7.374 -8.075 -7.233 1.00 93.69 198 ILE A N 1
ATOM 1622 C CA . ILE A 1 198 ? 7.023 -8.789 -5.992 1.00 93.69 198 ILE A CA 1
ATOM 1623 C C . ILE A 1 198 ? 6.130 -7.915 -5.094 1.00 93.69 198 ILE A C 1
ATOM 1625 O O . ILE A 1 198 ? 5.110 -8.373 -4.572 1.00 93.69 198 ILE A O 1
ATOM 1629 N N . ALA A 1 199 ? 6.491 -6.642 -4.906 1.00 93.75 199 ALA A N 1
ATOM 1630 C CA . ALA A 1 199 ? 5.834 -5.748 -3.956 1.00 93.75 199 ALA A CA 1
ATOM 1631 C C . ALA A 1 199 ? 4.376 -5.456 -4.319 1.00 93.75 199 ALA A C 1
ATOM 1633 O O . ALA A 1 199 ? 3.544 -5.324 -3.419 1.00 93.75 199 ALA A O 1
ATOM 1634 N N . ILE A 1 200 ? 4.044 -5.403 -5.615 1.00 92.69 200 ILE A N 1
ATOM 1635 C CA . ILE A 1 200 ? 2.674 -5.139 -6.059 1.00 92.69 200 ILE A CA 1
ATOM 1636 C C . ILE A 1 200 ? 1.696 -6.234 -5.608 1.00 92.69 200 ILE A C 1
ATOM 1638 O O . ILE A 1 200 ? 0.524 -5.936 -5.420 1.00 92.69 200 ILE A O 1
ATOM 1642 N N . PHE A 1 201 ? 2.147 -7.466 -5.348 1.00 94.81 201 PHE A N 1
ATOM 1643 C CA . PHE A 1 201 ? 1.292 -8.574 -4.893 1.00 94.81 201 PHE A CA 1
ATOM 1644 C C . PHE A 1 201 ? 1.282 -8.785 -3.369 1.00 94.81 201 PHE A C 1
ATOM 1646 O O . PHE A 1 201 ? 0.505 -9.600 -2.867 1.00 94.81 201 PHE A O 1
ATOM 1653 N N . ILE A 1 202 ? 2.068 -8.020 -2.600 1.00 96.06 202 ILE A N 1
ATOM 1654 C CA . ILE A 1 202 ? 2.053 -8.081 -1.125 1.00 96.06 202 ILE A CA 1
ATOM 1655 C C . ILE A 1 202 ? 0.664 -7.755 -0.546 1.00 96.06 202 ILE A C 1
ATOM 1657 O O . ILE A 1 202 ? 0.178 -8.531 0.286 1.00 96.06 202 ILE A O 1
ATOM 1661 N N . PRO A 1 203 ? -0.020 -6.669 -0.968 1.00 94.62 203 PRO A N 1
ATOM 1662 C CA . PRO A 1 203 ? -1.360 -6.358 -0.474 1.00 94.62 203 PRO A CA 1
ATOM 1663 C C . PRO A 1 203 ? -2.365 -7.480 -0.740 1.00 94.62 203 PRO A C 1
ATOM 1665 O O . PRO A 1 203 ? -3.148 -7.841 0.137 1.00 94.62 203 PRO A O 1
ATOM 1668 N N . TYR A 1 204 ? -2.297 -8.073 -1.933 1.00 94.31 204 TYR A N 1
ATOM 1669 C CA . TYR A 1 204 ? -3.128 -9.208 -2.314 1.00 94.31 204 TYR A CA 1
ATOM 1670 C C . TYR A 1 204 ? -2.903 -10.417 -1.395 1.00 94.31 204 TYR A C 1
ATOM 1672 O O . TYR A 1 204 ? -3.866 -10.968 -0.860 1.00 94.31 204 TYR A O 1
ATOM 1680 N N . GLY A 1 205 ? -1.642 -10.778 -1.133 1.00 94.12 205 GLY A N 1
ATOM 1681 C CA . GLY A 1 205 ? -1.298 -11.862 -0.211 1.00 94.12 205 GLY A CA 1
ATOM 1682 C C . GLY A 1 205 ? -1.825 -11.642 1.205 1.00 94.12 205 GLY A C 1
ATOM 1683 O O . GLY A 1 205 ? -2.398 -12.552 1.805 1.00 94.12 205 GLY A O 1
ATOM 1684 N N . PHE A 1 206 ? -1.685 -10.420 1.727 1.00 94.56 206 PHE A N 1
ATOM 1685 C CA . PHE A 1 206 ? -2.190 -10.063 3.053 1.00 94.56 206 PHE A CA 1
ATOM 1686 C C . PHE A 1 206 ? -3.719 -10.200 3.134 1.00 94.56 206 PHE A C 1
ATOM 1688 O O . PHE A 1 206 ? -4.243 -10.840 4.049 1.00 94.56 206 PHE A O 1
ATOM 1695 N N . GLY A 1 207 ? -4.444 -9.636 2.162 1.00 92.19 207 GLY A N 1
ATOM 1696 C CA . GLY A 1 207 ? -5.907 -9.699 2.110 1.00 92.19 207 GLY A CA 1
ATOM 1697 C C . GLY A 1 207 ? -6.439 -11.117 1.977 1.00 92.19 207 GLY A C 1
ATOM 1698 O O . GLY A 1 207 ? -7.390 -11.495 2.659 1.00 92.19 207 GLY A O 1
ATOM 1699 N N . LEU A 1 208 ? -5.791 -11.930 1.148 1.00 92.94 208 LEU A N 1
ATOM 1700 C CA . LEU A 1 208 ? -6.167 -13.320 0.935 1.00 92.94 208 LEU A CA 1
ATOM 1701 C C . LEU A 1 208 ? -5.942 -14.172 2.188 1.00 92.94 208 LEU A C 1
ATOM 1703 O O . LEU A 1 208 ? -6.813 -14.963 2.556 1.00 92.94 208 LEU A O 1
ATOM 1707 N N . ALA A 1 209 ? -4.821 -13.975 2.889 1.00 91.75 209 ALA A N 1
ATOM 1708 C CA . ALA A 1 209 ? -4.553 -14.646 4.159 1.00 91.75 209 ALA A CA 1
ATOM 1709 C C . ALA A 1 209 ? -5.598 -14.296 5.232 1.00 91.75 209 ALA A C 1
ATOM 1711 O O . ALA A 1 209 ? -6.017 -15.176 5.991 1.00 91.75 209 ALA A O 1
ATOM 1712 N N . LEU A 1 210 ? -6.057 -13.040 5.253 1.00 89.94 210 LEU A N 1
ATOM 1713 C CA . LEU A 1 210 ? -7.129 -12.580 6.133 1.00 89.94 210 LEU A CA 1
ATOM 1714 C C . LEU A 1 210 ? -8.490 -13.200 5.763 1.00 89.94 210 LEU A C 1
ATOM 1716 O O . LEU A 1 210 ? -9.175 -13.728 6.640 1.00 89.94 210 LEU A O 1
ATOM 1720 N N . LEU A 1 211 ? -8.879 -13.171 4.484 1.00 90.00 211 LEU A N 1
ATOM 1721 C CA . LEU A 1 211 ? -10.162 -13.704 4.000 1.00 90.00 211 LEU A CA 1
ATOM 1722 C C . LEU A 1 211 ? -10.273 -15.217 4.205 1.00 90.00 211 LEU A C 1
ATOM 1724 O O . LEU A 1 211 ? -11.294 -15.725 4.664 1.00 90.00 211 LEU A O 1
ATOM 1728 N N . LEU A 1 212 ? -9.199 -15.942 3.905 1.00 89.94 212 LEU A N 1
ATOM 1729 C CA . LEU A 1 212 ? -9.152 -17.394 4.009 1.00 89.94 212 LEU A CA 1
ATOM 1730 C C . LEU A 1 212 ? -8.641 -17.860 5.373 1.00 89.94 212 LEU A C 1
ATOM 1732 O O . LEU A 1 212 ? -8.245 -19.016 5.492 1.00 89.94 212 LEU A O 1
ATOM 1736 N N . ARG A 1 213 ? -8.633 -17.019 6.420 1.00 86.19 213 ARG A N 1
ATOM 1737 C CA . ARG A 1 213 ? -7.993 -17.340 7.713 1.00 86.19 213 ARG A CA 1
ATOM 1738 C C . ARG A 1 213 ? -8.418 -18.694 8.301 1.00 86.19 213 ARG A C 1
ATOM 1740 O O . ARG A 1 213 ? -7.558 -19.399 8.825 1.00 86.19 213 ARG A O 1
ATOM 1747 N N . HIS A 1 214 ? -9.680 -19.089 8.107 1.00 85.12 214 HIS A N 1
ATOM 1748 C CA . HIS A 1 214 ? -10.269 -20.350 8.585 1.00 85.12 214 HIS A CA 1
ATOM 1749 C C . HIS A 1 214 ? -10.119 -21.547 7.624 1.00 85.12 214 HIS A C 1
ATOM 1751 O O . HIS A 1 214 ? -10.573 -22.641 7.939 1.00 85.12 214 HIS A O 1
ATOM 1757 N N . GLN A 1 215 ? -9.502 -21.357 6.458 1.00 88.81 215 GLN A N 1
ATOM 1758 C CA . GLN A 1 215 ? -9.300 -22.400 5.450 1.00 88.81 215 GLN A CA 1
ATOM 1759 C C . GLN A 1 215 ? -7.941 -23.097 5.607 1.00 88.81 215 GLN A C 1
ATOM 1761 O O . GLN A 1 215 ? -7.013 -22.578 6.244 1.00 88.81 215 GLN A O 1
ATOM 1766 N N . SER A 1 216 ? -7.809 -24.271 4.979 1.00 90.12 216 SER A N 1
ATOM 1767 C CA . SER A 1 216 ? -6.575 -25.062 4.988 1.00 90.12 216 SER A CA 1
ATOM 1768 C C . SER A 1 216 ? -5.419 -24.358 4.261 1.00 90.12 216 SER A C 1
ATOM 1770 O O . SER A 1 216 ? -5.613 -23.505 3.389 1.00 90.12 216 SER A O 1
ATOM 1772 N N . ARG A 1 217 ? -4.180 -24.729 4.611 1.00 87.06 217 ARG A N 1
ATOM 1773 C CA . ARG A 1 217 ? -2.958 -24.135 4.036 1.00 87.06 217 ARG A CA 1
ATOM 1774 C C . ARG A 1 217 ? -2.864 -24.329 2.520 1.00 87.06 217 ARG A C 1
ATOM 1776 O O . ARG A 1 217 ? -2.411 -23.425 1.827 1.00 87.06 217 ARG A O 1
ATOM 1783 N N . LEU A 1 218 ? -3.341 -25.467 2.013 1.00 88.38 218 LEU A N 1
ATOM 1784 C CA . LEU A 1 218 ? -3.355 -25.760 0.579 1.00 88.38 218 LEU A CA 1
ATOM 1785 C C . LEU A 1 218 ? -4.311 -24.835 -0.176 1.00 88.38 218 LEU A C 1
ATOM 1787 O O . LEU A 1 218 ? -3.928 -24.269 -1.194 1.00 88.38 218 LEU A O 1
ATOM 1791 N N . VAL A 1 219 ? -5.521 -24.617 0.350 1.00 90.06 219 VAL A N 1
ATOM 1792 C CA . VAL A 1 219 ? -6.493 -23.702 -0.269 1.00 90.06 219 VAL A CA 1
ATOM 1793 C C . VAL A 1 219 ? -5.929 -22.283 -0.321 1.00 90.06 219 VAL A C 1
ATOM 1795 O O . VAL A 1 219 ? -6.014 -21.636 -1.361 1.00 90.06 219 VAL A O 1
ATOM 1798 N N . LYS A 1 220 ? -5.286 -21.818 0.760 1.00 89.06 220 LYS A N 1
ATOM 1799 C CA . LYS A 1 220 ? -4.601 -20.514 0.788 1.00 89.06 220 LYS A CA 1
ATOM 1800 C C . LYS A 1 220 ? -3.522 -20.423 -0.290 1.00 89.06 220 LYS A C 1
ATOM 1802 O O . LYS A 1 220 ? -3.509 -19.455 -1.041 1.00 89.06 220 LYS A O 1
ATOM 1807 N N . PHE A 1 221 ? -2.664 -21.438 -0.389 1.00 90.38 221 PHE A N 1
ATOM 1808 C CA . PHE A 1 221 ? -1.569 -21.473 -1.355 1.00 90.38 221 PHE A CA 1
ATOM 1809 C C . PHE A 1 221 ? -2.068 -21.413 -2.803 1.00 90.38 221 PHE A C 1
ATOM 1811 O O . PHE A 1 221 ? -1.652 -20.534 -3.550 1.00 90.38 221 PHE A O 1
ATOM 1818 N N . PHE A 1 222 ? -3.010 -22.279 -3.191 1.00 92.12 222 PHE A N 1
ATOM 1819 C CA . PHE A 1 222 ? -3.559 -22.262 -4.551 1.00 92.12 222 PHE A CA 1
ATOM 1820 C C . PHE A 1 222 ? -4.318 -20.972 -4.861 1.00 92.12 222 PHE A C 1
ATOM 1822 O O . PHE A 1 222 ? -4.254 -20.474 -5.983 1.00 92.12 222 PHE A O 1
ATOM 1829 N N . SER A 1 223 ? -4.985 -20.385 -3.866 1.00 92.12 223 SER A N 1
ATOM 1830 C CA . SER A 1 223 ? -5.702 -19.125 -4.062 1.00 92.12 223 SER A CA 1
ATOM 1831 C C . SER A 1 223 ? -4.753 -17.961 -4.386 1.00 92.12 223 SER A C 1
ATOM 1833 O O . SER A 1 223 ? -5.149 -17.056 -5.115 1.00 92.12 223 SER A O 1
ATOM 1835 N N . LEU A 1 224 ? -3.487 -17.985 -3.940 1.00 92.94 224 LEU A N 1
ATOM 1836 C CA . LEU A 1 224 ? -2.497 -16.959 -4.308 1.00 92.94 224 LEU A CA 1
ATOM 1837 C C . LEU A 1 224 ? -2.222 -16.905 -5.818 1.00 92.94 224 LEU A C 1
ATOM 1839 O O . LEU A 1 224 ? -1.856 -15.851 -6.323 1.00 92.94 224 LEU A O 1
ATOM 1843 N N . LEU A 1 225 ? -2.433 -18.000 -6.547 1.00 93.19 225 LEU A N 1
ATOM 1844 C CA . LEU A 1 225 ? -2.172 -18.057 -7.986 1.00 93.19 225 LEU A CA 1
ATOM 1845 C C . LEU A 1 225 ? -3.364 -17.605 -8.839 1.00 93.19 225 LEU A C 1
ATOM 1847 O O . LEU A 1 225 ? -3.179 -17.318 -10.014 1.00 93.19 225 LEU A O 1
ATOM 1851 N N . VAL A 1 226 ? -4.569 -17.492 -8.268 1.00 93.44 226 VAL A N 1
ATOM 1852 C CA . VAL A 1 226 ? -5.797 -17.220 -9.037 1.00 93.44 226 VAL A CA 1
ATOM 1853 C C . VAL A 1 226 ? -5.760 -15.858 -9.732 1.00 93.44 226 VAL A C 1
ATOM 1855 O O . VAL A 1 226 ? -5.934 -15.792 -10.945 1.00 93.44 226 VAL A O 1
ATOM 1858 N N . ILE A 1 227 ? -5.535 -14.769 -8.989 1.00 91.56 227 ILE A N 1
ATOM 1859 C CA . ILE A 1 227 ? -5.503 -13.420 -9.577 1.00 91.56 227 ILE A CA 1
ATOM 1860 C C . ILE A 1 227 ? -4.329 -13.239 -10.552 1.00 91.56 227 ILE A C 1
ATOM 1862 O O . ILE A 1 227 ? -4.591 -12.781 -11.663 1.00 91.56 227 ILE A O 1
ATOM 1866 N N . PRO A 1 228 ? -3.079 -13.613 -10.214 1.00 92.88 228 PRO A N 1
ATOM 1867 C CA . PRO A 1 228 ? -1.961 -13.522 -11.155 1.00 92.88 228 PRO A CA 1
ATOM 1868 C C . PRO A 1 228 ? -2.215 -14.304 -12.445 1.00 92.88 228 PRO A C 1
ATOM 1870 O O . PRO A 1 228 ? -2.013 -13.775 -13.529 1.00 92.88 228 PRO A O 1
ATOM 1873 N N . PHE A 1 229 ? -2.765 -15.518 -12.342 1.00 92.81 229 PHE A N 1
ATOM 1874 C CA . PHE A 1 229 ? -3.116 -16.321 -13.512 1.00 92.81 229 PHE A CA 1
ATOM 1875 C C . PHE A 1 229 ? -4.173 -15.651 -14.393 1.00 92.81 229 PHE A C 1
ATOM 1877 O O . PHE A 1 229 ? -4.056 -15.670 -15.613 1.00 92.81 229 PHE A O 1
ATOM 1884 N N . ILE A 1 230 ? -5.195 -15.031 -13.794 1.00 93.31 230 ILE A N 1
ATOM 1885 C CA . ILE A 1 230 ? -6.207 -14.278 -14.548 1.00 93.31 230 ILE A CA 1
ATOM 1886 C C . ILE A 1 230 ? -5.577 -13.067 -15.248 1.00 93.31 230 ILE A C 1
ATOM 1888 O O . ILE A 1 230 ? -5.910 -12.806 -16.400 1.00 93.31 230 ILE A O 1
ATOM 1892 N N . ILE A 1 231 ? -4.682 -12.334 -14.578 1.00 92.25 231 ILE A N 1
ATOM 1893 C CA . ILE A 1 231 ? -3.998 -11.171 -15.163 1.00 92.25 231 ILE A CA 1
ATOM 1894 C C . ILE A 1 231 ? -3.170 -11.599 -16.381 1.00 92.25 231 ILE A C 1
ATOM 1896 O O . ILE A 1 231 ? -3.392 -11.050 -17.461 1.00 92.25 231 ILE A O 1
ATOM 1900 N N . GLU A 1 232 ? -2.324 -12.623 -16.236 1.00 90.75 232 GLU A N 1
ATOM 1901 C CA . GLU A 1 232 ? -1.511 -13.162 -17.335 1.00 90.75 232 GLU A CA 1
ATOM 1902 C C . GLU A 1 232 ? -2.375 -13.696 -18.480 1.00 90.75 232 GLU A C 1
ATOM 1904 O O . GLU A 1 232 ? -2.120 -13.412 -19.649 1.00 90.75 232 GLU A O 1
ATOM 1909 N N . ALA A 1 233 ? -3.458 -14.414 -18.166 1.00 90.94 233 ALA A N 1
ATOM 1910 C CA . ALA A 1 233 ? -4.377 -14.921 -19.179 1.00 90.94 233 ALA A CA 1
ATOM 1911 C C . ALA A 1 233 ? -5.021 -13.784 -19.986 1.00 90.94 233 ALA A C 1
ATOM 1913 O O . ALA A 1 233 ? -5.151 -13.896 -21.202 1.00 90.94 233 ALA A O 1
ATOM 1914 N N . ILE A 1 234 ? -5.408 -12.677 -19.343 1.00 91.00 234 ILE A N 1
ATOM 1915 C CA . ILE A 1 234 ? -5.946 -11.510 -20.053 1.00 91.00 234 ILE A CA 1
ATOM 1916 C C . ILE A 1 234 ? -4.840 -10.843 -20.879 1.00 91.00 234 ILE A C 1
ATOM 1918 O O . ILE A 1 234 ? -5.066 -10.545 -22.051 1.00 91.00 234 ILE A O 1
ATOM 1922 N N . GLN A 1 235 ? -3.646 -10.640 -20.311 1.00 88.44 235 GLN A N 1
ATOM 1923 C CA . GLN A 1 235 ? -2.513 -10.030 -21.014 1.00 88.44 235 GLN A CA 1
ATOM 1924 C C . GLN A 1 235 ? -2.108 -10.822 -22.255 1.00 88.44 235 GLN A C 1
ATOM 1926 O O . GLN A 1 235 ? -1.873 -10.208 -23.294 1.00 88.44 235 GLN A O 1
ATOM 1931 N N . TYR A 1 236 ? -2.130 -12.153 -22.195 1.00 87.56 236 TYR A N 1
ATOM 1932 C CA . TYR A 1 236 ? -1.891 -13.023 -23.343 1.00 87.56 236 TYR A CA 1
ATOM 1933 C C . TYR A 1 236 ? -2.799 -12.683 -24.538 1.00 87.56 236 TYR A C 1
ATOM 1935 O O . TYR A 1 236 ? -2.337 -12.660 -25.677 1.00 87.56 236 TYR A O 1
ATOM 1943 N N . PHE A 1 237 ? -4.075 -12.360 -24.294 1.00 86.62 237 PHE A N 1
ATOM 1944 C CA . PHE A 1 237 ? -5.012 -11.976 -25.356 1.00 86.62 237 PHE A CA 1
ATOM 1945 C C . PHE A 1 237 ? -4.952 -10.490 -25.730 1.00 86.62 237 PHE A C 1
ATOM 1947 O O . PHE A 1 237 ? -5.174 -10.151 -26.891 1.00 86.62 237 PHE A O 1
ATOM 1954 N N . THR A 1 238 ? -4.704 -9.591 -24.772 1.00 84.94 238 THR A N 1
ATOM 1955 C CA . THR A 1 238 ? -4.812 -8.141 -25.005 1.00 84.94 238 THR A CA 1
ATOM 1956 C C . THR A 1 238 ? -3.490 -7.473 -25.366 1.00 84.94 238 THR A C 1
ATOM 1958 O O . THR A 1 238 ? -3.462 -6.601 -26.230 1.00 84.94 238 THR A O 1
ATOM 1961 N N . ILE A 1 239 ? -2.401 -7.825 -24.675 1.00 82.38 239 ILE A N 1
ATOM 1962 C CA . ILE A 1 239 ? -1.081 -7.189 -24.800 1.00 82.38 239 ILE A CA 1
ATOM 1963 C C . ILE A 1 239 ? -0.003 -8.282 -24.680 1.00 82.38 239 ILE A C 1
ATOM 1965 O O . ILE A 1 239 ? 0.658 -8.382 -23.644 1.00 82.38 239 ILE A O 1
ATOM 1969 N N . PRO A 1 240 ? 0.193 -9.099 -25.734 1.00 76.69 240 PRO A N 1
ATOM 1970 C CA . PRO A 1 240 ? 1.085 -10.260 -25.685 1.00 76.69 240 PRO A CA 1
ATOM 1971 C C . PRO A 1 240 ? 2.520 -9.910 -25.263 1.00 76.69 240 PRO A C 1
ATOM 1973 O O . PRO A 1 240 ? 3.143 -10.653 -24.518 1.00 76.69 240 PRO A O 1
ATOM 1976 N N . ALA A 1 241 ? 3.002 -8.725 -25.650 1.00 72.38 241 ALA A N 1
ATOM 1977 C CA . ALA A 1 241 ? 4.325 -8.188 -25.314 1.00 72.38 241 ALA A CA 1
ATOM 1978 C C . ALA A 1 241 ? 4.593 -7.984 -23.805 1.00 72.38 241 ALA A C 1
ATOM 1980 O O . ALA A 1 241 ? 5.723 -7.709 -23.409 1.00 72.38 241 ALA A O 1
ATOM 1981 N N . ARG A 1 242 ? 3.557 -8.042 -22.957 1.00 76.56 242 ARG A N 1
ATOM 1982 C CA . ARG A 1 242 ? 3.676 -7.894 -21.496 1.00 76.56 242 ARG A CA 1
ATOM 1983 C C . ARG A 1 242 ? 3.495 -9.192 -20.725 1.00 76.56 242 ARG A C 1
ATOM 1985 O O . ARG A 1 242 ? 3.742 -9.178 -19.528 1.00 76.56 242 ARG A O 1
ATOM 1992 N N . CYS A 1 243 ? 3.031 -10.249 -21.384 1.00 81.94 243 CYS A N 1
ATOM 1993 C CA . CYS A 1 243 ? 2.802 -11.530 -20.737 1.00 81.94 243 CYS A CA 1
ATOM 1994 C C . CYS A 1 243 ? 4.152 -12.202 -20.470 1.00 81.94 243 CYS A C 1
ATOM 1996 O O . CYS A 1 243 ? 4.941 -12.401 -21.401 1.00 81.94 243 CYS A O 1
ATOM 1998 N N . ASP A 1 244 ? 4.408 -12.513 -19.202 1.00 83.94 244 ASP A N 1
ATOM 1999 C CA . ASP A 1 244 ? 5.668 -13.070 -18.722 1.00 83.94 244 ASP A CA 1
ATOM 2000 C C . ASP A 1 244 ? 5.376 -14.175 -17.703 1.00 83.94 244 ASP A C 1
ATOM 2002 O O . ASP A 1 244 ? 4.777 -13.943 -16.653 1.00 83.94 244 ASP A O 1
ATOM 2006 N N . ILE A 1 245 ? 5.809 -15.405 -17.992 1.00 86.38 245 ILE A N 1
ATOM 2007 C CA . ILE A 1 245 ? 5.579 -16.552 -17.098 1.00 86.38 245 ILE A CA 1
ATOM 2008 C C . ILE A 1 245 ? 6.160 -16.314 -15.692 1.00 86.38 245 ILE A C 1
ATOM 2010 O O . ILE A 1 245 ? 5.638 -16.834 -14.698 1.00 86.38 245 ILE A O 1
ATOM 2014 N N . ASP A 1 246 ? 7.211 -15.497 -15.598 1.00 88.38 246 ASP A N 1
ATOM 2015 C CA . ASP A 1 246 ? 7.861 -15.156 -14.340 1.00 88.38 246 ASP A CA 1
ATOM 2016 C C . ASP A 1 246 ? 6.974 -14.315 -13.415 1.00 88.38 246 ASP A C 1
ATOM 2018 O O . ASP A 1 246 ? 7.142 -14.363 -12.193 1.00 88.38 246 ASP A O 1
ATOM 2022 N N . ASP A 1 247 ? 5.990 -13.590 -13.952 1.00 88.06 247 ASP A N 1
ATOM 2023 C CA . ASP A 1 247 ? 5.074 -12.787 -13.143 1.00 88.06 247 ASP A CA 1
ATOM 2024 C C . ASP A 1 247 ? 4.224 -13.647 -12.211 1.00 88.06 247 ASP A C 1
ATOM 2026 O O . ASP A 1 247 ? 3.949 -13.240 -11.080 1.00 88.06 247 ASP A O 1
ATOM 2030 N N . LEU A 1 248 ? 3.923 -14.894 -12.590 1.00 91.94 248 LEU A N 1
ATOM 2031 C CA . LEU A 1 248 ? 3.307 -15.865 -11.681 1.00 91.94 248 LEU A CA 1
ATOM 2032 C C . LEU A 1 248 ? 4.224 -16.206 -10.499 1.00 91.94 248 LEU A C 1
ATOM 2034 O O . LEU A 1 248 ? 3.752 -16.362 -9.369 1.00 91.94 248 LEU A O 1
ATOM 2038 N N . ILE A 1 249 ? 5.534 -16.303 -10.740 1.00 92.69 249 ILE A N 1
ATOM 2039 C CA . ILE A 1 249 ? 6.536 -16.607 -9.712 1.00 92.69 249 ILE A CA 1
ATOM 2040 C C . ILE A 1 249 ? 6.697 -15.406 -8.774 1.00 92.69 249 ILE A C 1
ATOM 2042 O O . ILE A 1 249 ? 6.631 -15.566 -7.551 1.00 92.69 249 ILE A O 1
ATOM 2046 N N . TYR A 1 250 ? 6.851 -14.193 -9.314 1.00 92.81 250 TYR A N 1
ATOM 2047 C CA . TYR A 1 250 ? 6.960 -12.977 -8.500 1.00 92.81 250 TYR A CA 1
ATOM 2048 C C . TYR A 1 250 ? 5.683 -12.706 -7.710 1.00 92.81 250 TYR A C 1
ATOM 2050 O O . TYR A 1 250 ? 5.756 -12.329 -6.538 1.00 92.81 250 TYR A O 1
ATOM 2058 N N . ALA A 1 251 ? 4.518 -12.962 -8.304 1.00 94.25 251 ALA A N 1
ATOM 2059 C CA . ALA A 1 251 ? 3.247 -12.831 -7.619 1.00 94.25 251 ALA A CA 1
ATOM 2060 C C . ALA A 1 251 ? 3.086 -13.846 -6.485 1.00 94.25 251 ALA A C 1
ATOM 2062 O O . ALA A 1 251 ? 2.602 -13.486 -5.410 1.00 94.25 251 ALA A O 1
ATOM 2063 N N . LEU A 1 252 ? 3.543 -15.088 -6.676 1.00 94.88 252 LEU A N 1
ATOM 2064 C CA . LEU A 1 252 ? 3.572 -16.085 -5.609 1.00 94.88 252 LEU A CA 1
ATOM 2065 C C . LEU A 1 252 ? 4.473 -15.628 -4.453 1.00 94.88 252 LEU A C 1
ATOM 2067 O O . LEU A 1 252 ? 4.053 -15.679 -3.297 1.00 94.88 252 LEU A O 1
ATOM 2071 N N . LEU A 1 253 ? 5.678 -15.128 -4.746 1.00 95.81 253 LEU A N 1
ATOM 2072 C CA . LEU A 1 253 ? 6.593 -14.591 -3.732 1.00 95.81 253 LEU A CA 1
ATOM 2073 C C . LEU A 1 253 ? 5.977 -13.403 -2.981 1.00 95.81 253 LEU A C 1
ATOM 2075 O O . LEU A 1 253 ? 5.984 -13.383 -1.749 1.00 95.81 253 LEU A O 1
ATOM 2079 N N . GLY A 1 254 ? 5.389 -12.447 -3.702 1.00 95.88 254 GLY A N 1
ATOM 2080 C CA . GLY A 1 254 ? 4.696 -11.301 -3.111 1.00 95.88 254 GLY A CA 1
ATOM 2081 C C . GLY A 1 254 ? 3.522 -11.733 -2.234 1.00 95.88 254 GLY A C 1
ATOM 2082 O O . GLY A 1 254 ? 3.373 -11.265 -1.104 1.00 95.88 254 GLY A O 1
ATOM 2083 N N . GLY A 1 255 ? 2.744 -12.704 -2.709 1.00 95.69 255 GLY A N 1
ATOM 2084 C CA . GLY A 1 255 ? 1.631 -13.307 -1.988 1.00 95.69 255 GLY A CA 1
ATOM 2085 C C . GLY A 1 255 ? 2.046 -13.997 -0.684 1.00 95.69 255 GLY A C 1
ATOM 2086 O O . GLY A 1 255 ? 1.389 -13.836 0.352 1.00 95.69 255 GLY A O 1
ATOM 2087 N N . LEU A 1 256 ? 3.164 -14.728 -0.705 1.00 95.62 256 LEU A N 1
ATOM 2088 C CA . LEU A 1 256 ? 3.742 -15.370 0.478 1.00 95.62 256 LEU A CA 1
ATOM 2089 C C . LEU A 1 256 ? 4.256 -14.340 1.490 1.00 95.62 256 LEU A C 1
ATOM 2091 O O . LEU A 1 256 ? 3.973 -14.476 2.681 1.00 95.62 256 LEU A O 1
ATOM 2095 N N . ILE A 1 257 ? 4.939 -13.285 1.034 1.00 96.50 257 ILE A N 1
ATOM 209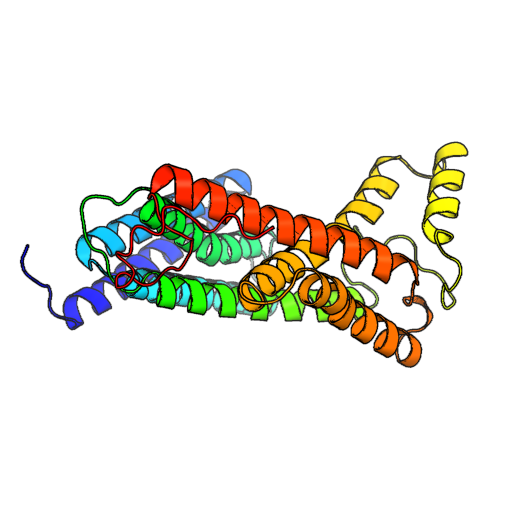6 C CA . ILE A 1 257 ? 5.383 -12.178 1.897 1.00 96.50 257 ILE A CA 1
ATOM 2097 C C . ILE A 1 257 ? 4.173 -11.487 2.539 1.00 96.50 257 ILE A C 1
ATOM 2099 O O . ILE A 1 257 ? 4.150 -11.289 3.752 1.00 96.50 257 ILE A O 1
ATOM 2103 N N . GLY A 1 258 ? 3.131 -11.183 1.761 1.00 95.31 258 GLY A N 1
ATOM 2104 C CA . GLY A 1 258 ? 1.885 -10.610 2.277 1.00 95.31 258 GLY A CA 1
ATOM 2105 C C . GLY A 1 258 ? 1.209 -11.498 3.324 1.00 95.31 258 GLY A C 1
ATOM 2106 O O . GLY A 1 258 ? 0.800 -11.023 4.384 1.00 95.31 258 GLY A O 1
ATOM 2107 N N . SER A 1 259 ? 1.167 -12.808 3.076 1.00 93.94 259 SER A N 1
ATOM 2108 C CA . SER A 1 259 ? 0.645 -13.790 4.034 1.00 93.94 259 SER A CA 1
ATOM 2109 C C . SER A 1 259 ? 1.477 -13.835 5.320 1.00 93.94 259 SER A C 1
ATOM 2111 O O . SER A 1 259 ? 0.923 -13.900 6.418 1.00 93.94 259 SER A O 1
ATOM 2113 N N . ALA A 1 260 ? 2.806 -13.754 5.209 1.00 93.88 260 ALA A N 1
ATOM 2114 C CA . ALA A 1 260 ? 3.706 -13.691 6.356 1.00 93.88 260 ALA A CA 1
ATOM 2115 C C . ALA A 1 260 ? 3.504 -12.405 7.177 1.00 93.88 260 ALA A C 1
ATOM 2117 O O . ALA A 1 260 ? 3.485 -12.468 8.405 1.00 93.88 260 ALA A O 1
ATOM 2118 N N . LEU A 1 261 ? 3.273 -11.258 6.527 1.00 94.31 261 LEU A N 1
ATOM 2119 C CA . LEU A 1 261 ? 2.944 -10.000 7.207 1.00 94.31 261 LEU A CA 1
ATOM 2120 C C . LEU A 1 261 ? 1.627 -10.088 7.985 1.00 94.31 261 LEU A C 1
ATOM 2122 O O . LEU A 1 261 ? 1.540 -9.559 9.093 1.00 94.31 261 LEU A O 1
ATOM 2126 N N . PHE A 1 262 ? 0.619 -10.788 7.457 1.00 92.88 262 PHE A N 1
ATOM 2127 C CA . PHE A 1 262 ? -0.618 -11.055 8.194 1.00 92.88 262 PHE A CA 1
ATOM 2128 C C . PHE A 1 262 ? -0.364 -11.909 9.442 1.00 92.88 262 PHE A C 1
ATOM 2130 O O . PHE A 1 262 ? -0.837 -11.578 10.531 1.00 92.88 262 PHE A O 1
ATOM 2137 N N . LEU A 1 263 ? 0.426 -12.979 9.313 1.00 90.12 263 LEU A N 1
ATOM 2138 C CA . LEU A 1 263 ? 0.797 -13.821 10.453 1.00 90.12 263 LEU A CA 1
ATOM 2139 C C . LEU A 1 263 ? 1.574 -13.030 11.512 1.00 90.12 263 LEU A C 1
ATOM 2141 O O . LEU A 1 263 ? 1.292 -13.174 12.700 1.00 90.12 263 LEU A O 1
ATOM 2145 N N . LEU A 1 264 ? 2.496 -12.163 11.086 1.00 91.31 264 LEU A N 1
ATOM 2146 C CA . LEU A 1 264 ? 3.241 -11.270 11.970 1.00 91.31 264 LEU A CA 1
ATOM 2147 C C . LEU A 1 264 ? 2.312 -10.277 12.678 1.00 91.31 264 LEU A C 1
ATOM 2149 O O . LEU A 1 264 ? 2.404 -10.119 13.892 1.00 91.31 264 LEU A O 1
ATOM 2153 N N . SER A 1 265 ? 1.391 -9.644 11.948 1.00 89.25 265 SER A N 1
ATOM 2154 C CA . SER A 1 265 ? 0.386 -8.735 12.513 1.00 89.25 265 SER A CA 1
ATOM 2155 C C . SER A 1 265 ? -0.456 -9.438 13.580 1.00 89.25 265 SER A C 1
ATOM 2157 O O . SER A 1 265 ? -0.567 -8.932 14.696 1.00 89.25 265 SER A O 1
ATOM 2159 N N . ASN A 1 266 ? -0.958 -10.643 13.293 1.00 88.69 266 ASN A N 1
ATOM 2160 C CA . ASN A 1 266 ? -1.733 -11.430 14.250 1.00 88.69 266 ASN A CA 1
ATOM 2161 C C . ASN A 1 266 ? -0.897 -11.861 15.467 1.00 88.69 266 ASN A C 1
ATOM 2163 O O . ASN A 1 266 ? -1.370 -11.810 16.599 1.00 88.69 266 ASN A O 1
ATOM 2167 N N . PHE A 1 267 ? 0.361 -12.250 15.256 1.00 87.56 267 PHE A N 1
ATOM 2168 C CA . PHE A 1 267 ? 1.286 -12.599 16.333 1.00 87.56 267 PHE A CA 1
ATOM 2169 C C . PHE A 1 267 ? 1.552 -11.415 17.270 1.00 87.56 267 PHE A C 1
ATOM 2171 O O . PHE A 1 267 ? 1.444 -11.559 18.487 1.00 87.56 267 PHE A O 1
ATOM 2178 N N . LEU A 1 268 ? 1.825 -10.230 16.717 1.00 87.69 268 LEU A N 1
ATOM 2179 C CA . LEU A 1 268 ? 1.996 -9.007 17.500 1.00 87.69 268 LEU A CA 1
ATOM 2180 C C . LEU A 1 268 ? 0.714 -8.650 18.264 1.00 87.69 268 LEU A C 1
ATOM 2182 O O . LEU A 1 268 ? 0.781 -8.276 19.434 1.00 87.69 268 LEU A O 1
ATOM 2186 N N . TYR A 1 269 ? -0.455 -8.810 17.636 1.00 85.62 269 TYR A N 1
ATOM 2187 C CA . TYR A 1 269 ? -1.748 -8.552 18.277 1.00 85.62 269 TYR A CA 1
ATOM 2188 C C . TYR A 1 269 ? -1.985 -9.485 19.475 1.00 85.62 269 TYR A C 1
ATOM 2190 O O . TYR A 1 269 ? -2.389 -9.029 20.545 1.00 85.62 269 TYR A O 1
ATOM 2198 N N . ARG A 1 270 ? -1.636 -10.770 19.332 1.00 85.06 270 ARG A N 1
ATOM 2199 C CA . ARG A 1 270 ? -1.696 -11.766 20.412 1.00 85.06 270 ARG A CA 1
ATOM 2200 C C . ARG A 1 270 ? -0.740 -11.454 21.557 1.00 85.06 270 ARG A C 1
ATOM 2202 O O . ARG A 1 270 ? -1.124 -11.626 22.706 1.00 85.06 270 ARG A O 1
ATOM 2209 N N . ILE A 1 271 ? 0.477 -10.991 21.273 1.00 86.12 271 ILE A N 1
ATOM 2210 C CA . ILE A 1 271 ? 1.446 -10.632 22.323 1.00 86.12 271 ILE A CA 1
ATOM 2211 C C . ILE A 1 271 ? 0.944 -9.453 23.156 1.00 86.12 271 ILE A C 1
ATOM 2213 O O . ILE A 1 271 ? 1.034 -9.490 24.380 1.00 86.12 271 ILE A O 1
ATOM 2217 N N . VAL A 1 272 ? 0.441 -8.404 22.502 1.00 84.25 272 VAL A N 1
ATOM 2218 C CA . VAL A 1 272 ? 0.083 -7.157 23.191 1.00 84.25 272 VAL A CA 1
ATOM 2219 C C . VAL A 1 272 ? -1.291 -7.259 23.854 1.00 84.25 272 VAL A C 1
ATOM 2221 O O . VAL A 1 272 ? -1.439 -6.887 25.014 1.00 84.25 272 VAL A O 1
ATOM 2224 N N . ASN A 1 273 ? -2.293 -7.777 23.141 1.00 77.62 273 ASN A N 1
ATOM 2225 C CA . ASN A 1 273 ? -3.689 -7.781 23.590 1.00 77.62 273 ASN A CA 1
ATOM 2226 C C . ASN A 1 273 ? -4.145 -9.154 24.128 1.00 77.62 273 ASN A C 1
ATOM 2228 O O . ASN A 1 273 ? -5.211 -9.272 24.723 1.00 77.62 273 ASN A O 1
ATOM 2232 N N . GLY A 1 274 ? -3.366 -10.223 23.929 1.00 76.06 274 GLY A N 1
ATOM 2233 C CA . GLY A 1 274 ? -3.756 -11.585 24.324 1.00 76.06 274 GLY A CA 1
ATOM 2234 C C . GLY A 1 274 ? -4.865 -12.195 23.459 1.00 76.06 274 GLY A C 1
ATOM 2235 O O . GLY A 1 274 ? -5.382 -13.258 23.796 1.00 76.06 274 GLY A O 1
ATOM 2236 N N . ARG A 1 275 ? -5.250 -11.527 22.364 1.00 76.12 275 ARG A N 1
ATOM 2237 C CA . ARG A 1 275 ? -6.368 -11.903 21.489 1.00 76.12 275 ARG A CA 1
ATOM 2238 C C . ARG A 1 275 ? -5.939 -11.995 20.036 1.00 76.12 275 ARG A C 1
ATOM 2240 O O . ARG A 1 275 ? -4.957 -11.380 19.623 1.00 76.12 275 ARG A O 1
ATOM 2247 N N . ASP A 1 276 ? -6.731 -12.716 19.257 1.00 75.69 276 ASP A N 1
ATOM 2248 C CA . ASP A 1 276 ? -6.556 -12.798 17.813 1.00 75.69 276 ASP A CA 1
ATOM 2249 C C . ASP A 1 276 ? -6.974 -11.493 17.138 1.00 75.69 276 ASP A C 1
ATOM 2251 O O . ASP A 1 276 ? -7.946 -10.840 17.536 1.00 75.69 276 ASP A O 1
ATOM 2255 N N . PHE A 1 277 ? -6.251 -11.132 16.082 1.00 77.00 277 PHE A N 1
ATOM 2256 C CA . PHE A 1 277 ? -6.570 -9.982 15.254 1.00 77.00 277 PHE A CA 1
ATOM 2257 C C . PHE A 1 277 ? -7.985 -10.119 14.663 1.00 77.00 277 PHE A C 1
ATOM 2259 O O . PHE A 1 277 ? -8.310 -11.120 14.019 1.00 77.00 277 PHE A O 1
ATOM 2266 N N . LEU A 1 278 ? -8.830 -9.102 14.879 1.00 76.94 278 LEU A N 1
ATOM 2267 C CA . LEU A 1 278 ? -10.245 -9.077 14.467 1.00 76.94 278 LEU A CA 1
ATOM 2268 C C . LEU A 1 278 ? -11.103 -10.213 15.070 1.00 76.94 278 LEU A C 1
ATOM 2270 O O . LEU A 1 278 ? -12.063 -10.667 14.434 1.00 76.94 278 LEU A O 1
ATOM 2274 N N . SER A 1 279 ? -10.762 -10.696 16.268 1.00 70.31 279 SER A N 1
ATOM 2275 C CA . SER A 1 279 ? -11.677 -11.512 17.081 1.00 70.31 279 SER A CA 1
ATOM 2276 C C . SER A 1 279 ? -12.826 -10.651 17.620 1.00 70.31 279 SER A C 1
ATOM 2278 O O . SER A 1 279 ? -12.635 -9.475 17.932 1.00 70.31 279 SER A O 1
ATOM 2280 N N . HIS A 1 280 ? -14.037 -11.214 17.688 1.00 60.06 280 HIS A N 1
ATOM 2281 C CA . HIS A 1 280 ? -15.169 -10.533 18.323 1.00 60.06 280 HIS A CA 1
ATOM 2282 C C . HIS A 1 280 ? -15.028 -10.619 19.848 1.00 60.06 280 HIS A C 1
ATOM 2284 O O . HIS A 1 280 ? -14.643 -11.660 20.379 1.00 60.06 280 HIS A O 1
ATOM 2290 N N . ASP A 1 281 ? -15.401 -9.549 20.559 1.00 54.06 281 ASP A N 1
ATOM 2291 C CA . ASP A 1 281 ? -15.340 -9.441 22.029 1.00 54.06 281 ASP A CA 1
ATOM 2292 C C . ASP A 1 281 ? -16.127 -10.528 22.795 1.00 54.06 281 ASP A C 1
ATOM 2294 O O . ASP A 1 281 ? -16.017 -10.630 24.017 1.00 54.06 281 ASP A O 1
ATOM 2298 N N . THR A 1 282 ? -16.921 -11.347 22.101 1.00 44.62 282 THR A N 1
ATOM 2299 C CA . THR A 1 282 ? -17.715 -12.436 22.678 1.00 44.62 282 THR A CA 1
ATOM 2300 C C . THR A 1 282 ? -16.934 -13.732 22.898 1.00 44.62 282 THR A C 1
ATOM 2302 O O . THR A 1 282 ? -17.411 -14.596 23.628 1.00 44.62 282 THR A O 1
ATOM 2305 N N . GLU A 1 283 ? -15.731 -13.886 22.339 1.00 39.62 283 GLU A N 1
ATOM 2306 C CA . GLU A 1 283 ? -14.913 -15.097 22.511 1.00 39.62 283 GLU A CA 1
ATOM 2307 C C . GLU A 1 283 ? -13.928 -14.970 23.684 1.00 39.62 283 GLU A C 1
ATOM 2309 O O . GLU A 1 283 ? -12.726 -15.186 23.557 1.00 39.62 283 GLU A O 1
ATOM 2314 N N . PHE A 1 284 ? -14.444 -14.697 24.887 1.00 38.81 284 PHE A N 1
ATOM 2315 C CA . PHE A 1 284 ? -13.743 -15.059 26.127 1.00 38.81 284 PHE A CA 1
ATOM 2316 C C . PHE A 1 284 ? -13.855 -16.570 26.373 1.00 38.81 284 PHE A C 1
ATOM 2318 O O . PHE A 1 284 ? -14.306 -17.022 27.422 1.00 38.81 284 PHE A O 1
ATOM 2325 N N . HIS A 1 285 ? -13.421 -17.376 25.408 1.00 35.81 285 HIS A N 1
ATOM 2326 C CA . HIS A 1 285 ? -13.007 -18.734 25.703 1.00 35.81 285 HIS A CA 1
ATOM 2327 C C . HIS A 1 285 ? -11.487 -18.734 25.714 1.00 35.81 285 HIS A C 1
ATOM 2329 O O . HIS A 1 285 ? -10.840 -18.595 24.681 1.00 35.81 285 HIS A O 1
ATOM 2335 N N . PHE A 1 286 ? -10.920 -18.896 26.911 1.00 39.62 286 PHE A N 1
ATOM 2336 C CA . PHE A 1 286 ? -9.557 -19.380 27.105 1.00 39.62 286 PHE A CA 1
ATOM 2337 C C . PHE A 1 286 ? -9.421 -20.741 26.394 1.00 39.62 286 PHE A C 1
ATOM 2339 O O . PHE A 1 286 ? -9.458 -21.795 27.027 1.00 39.62 286 PHE A O 1
ATOM 2346 N N . SER A 1 287 ? -9.274 -20.748 25.068 1.00 35.97 287 SER A N 1
ATOM 2347 C CA . SER A 1 287 ? -8.779 -21.917 24.356 1.00 35.97 287 SER A CA 1
ATOM 2348 C C . SER A 1 287 ? -7.275 -21.934 24.555 1.00 35.97 287 SER A C 1
ATOM 2350 O O . SER A 1 287 ? -6.495 -21.361 23.798 1.00 35.97 287 SER A O 1
ATOM 2352 N N . LYS A 1 288 ? -6.860 -22.585 25.639 1.00 37.34 288 LYS A N 1
ATOM 2353 C CA . LYS A 1 288 ? -5.453 -22.853 25.933 1.00 37.34 288 LYS A CA 1
ATOM 2354 C C . LYS A 1 288 ? -4.849 -23.919 25.010 1.00 37.34 288 LYS A C 1
ATOM 2356 O O . LYS A 1 288 ? -3.729 -24.335 25.257 1.00 37.34 288 LYS A O 1
ATOM 2361 N N . ASN A 1 289 ? -5.562 -24.371 23.978 1.00 40.09 289 ASN A N 1
ATOM 2362 C CA . ASN A 1 289 ? -5.115 -25.416 23.068 1.00 40.09 289 ASN A CA 1
ATOM 2363 C C . ASN A 1 289 ? -5.810 -25.278 21.716 1.00 40.09 289 ASN A C 1
ATOM 2365 O O . ASN A 1 289 ? -6.856 -25.870 21.495 1.00 40.09 289 ASN A O 1
ATOM 2369 N N . THR A 1 290 ? -5.173 -24.578 20.786 1.00 36.47 290 THR A N 1
ATOM 2370 C CA . THR A 1 290 ? -5.315 -24.907 19.362 1.00 36.47 290 THR A CA 1
ATOM 2371 C C . THR A 1 290 ? -4.036 -24.513 18.638 1.00 36.47 290 THR A C 1
ATOM 2373 O O . THR A 1 290 ? -3.993 -23.610 17.805 1.00 36.47 290 THR A O 1
ATOM 2376 N N . TYR A 1 291 ? -2.960 -25.228 18.972 1.00 35.34 291 TYR A N 1
ATOM 2377 C CA . TYR A 1 291 ? -1.906 -25.520 18.007 1.00 35.34 291 TYR A CA 1
ATOM 2378 C C . TYR A 1 291 ? -2.494 -26.478 16.966 1.00 35.34 291 TYR A C 1
ATOM 2380 O O . TYR A 1 291 ? -2.305 -27.688 17.047 1.00 35.34 291 TYR A O 1
ATOM 2388 N N . HIS A 1 292 ? -3.253 -25.951 16.007 1.00 29.72 292 HIS A N 1
ATOM 2389 C CA . HIS A 1 292 ? -3.494 -26.698 14.781 1.00 29.72 292 HIS A CA 1
ATOM 2390 C C . HIS A 1 292 ? -2.377 -26.365 13.794 1.00 29.72 292 HIS A C 1
ATOM 2392 O O . HIS A 1 292 ? -2.317 -25.284 13.201 1.00 29.72 292 HIS A O 1
ATOM 2398 N N . TYR A 1 293 ? -1.443 -27.315 13.733 1.00 34.56 293 TYR A N 1
ATOM 2399 C CA . TYR A 1 293 ? -0.551 -27.561 12.608 1.00 34.56 293 TYR A CA 1
ATOM 2400 C C . TYR A 1 293 ? -1.330 -27.684 11.295 1.00 34.56 293 TYR A C 1
ATOM 2402 O O . TYR A 1 293 ? -2.515 -28.073 11.325 1.00 34.56 293 TYR A O 1
#

Foldseek 3Di:
DDQDDPVVLVVLLVVLLVVLLCQLVVCQQPDPDLVSSLVSSLVSLLVSLVVSCVNNLALVSLLSSLVSNLVVLVVVLVVQVVCCDDPRHHRDCSSVSSSVSSLVSSLVNLLVCLLQPPDRNRPDSLVNNVSSVVVVVVVLVVLVCCQLPPPPRPCLQCVDFAPAAAPDPCPSVVVVVVCVVVVNDPPVSSVSNLCVLLQSLLSVLQVLCVVCVVPDPVVSLVVLQVVQVVSLVVCVVRPRRRRHPCSSVSSSNSSVNSNVVNVVSQVSSCVRVVDGDSDDPPPPPPPVDDPPD

Sequence (293 aa):
MQRRTNIQVSSMIILLSILTILIQFVTYYFFASYIIIWGISLIISLICCHLLLEQSVNYDTCFQYSILTLFISLIIIVLTYFEKDYRLLPFTGAMAGIAFINWFAPLLHCYIRSMIGYGTKIDDFGIFYRNSNIIFYLFYIGVLIYGNFSPNAFPWAYRAIGHEVNVMPFDVISVQIEDYLFGAIPLSNIIIYLLSRIAIFIPYGFGLALLLRHQSRLVKFFSLLVIPFIIEAIQYFTIPARCDIDDLIYALLGGLIGSALFLLSNFLYRIVNGRDFLSHDTEFHFSKNTYHY

InterPro domains:
  IPR006976 VanZ-LLP1 [PF04892] (138-264)

Radius of gyration: 22.49 Å; chains: 1; bounding box: 54×57×59 Å

Organism: NCBI:txid2755051